Protein AF-A0A5N4B126-F1 (afdb_monomer)

Secondary structure (DSSP, 8-state):
---HHHHHHHHHHHHHHHHH-TTS-HHHHHHS-HHHHHHHHHHHHHHHHHHHHH---HHHHHHHHHHHHHHHTT--TT--TTT-SSTT--TT--HHHHHTSTHHHHHHHHHHHHHTTHHHHTT---THHHH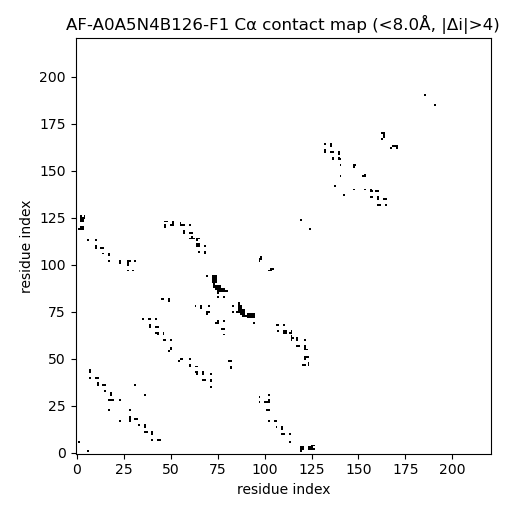HHHHHHHHHTTGGGS----TTHHHHHHHHHHHHHHH-TTHHHHHHHHHHHHHHH--SHHHHHHHHHHHHHHHHHHHHHHHHHHHHHHS--

Sequence (221 aa):
MECTNHALKNYGKHLRSIKSDTGISLAGRKLLTLLQIKKLTKRAKCSIYEHAKNGQNIELLQMDLINGLHHVYGDHSKCREEICNNIGDDSNNKISQLKASLIYNHIKGSVNLLAKKAHLLIANENNNAAERLMNIVARFNMGKRLNLIQRNSYGTRVYLAVLRYNSGHNWSISAWKTYSTEVQESTSKNSLLSNRLRLRAKLNEGFLKLLRHVKSSTARH

Solvent-accessible surface area (backbone atoms only — not comparable to full-atom values): 12263 Å² total; per-residue (Å²): 138,73,31,40,66,54,50,50,50,50,47,49,48,52,54,51,49,58,45,67,38,79,92,50,55,70,72,42,38,61,74,53,37,75,66,49,50,51,45,43,45,50,44,42,49,51,49,37,50,50,31,48,72,78,48,80,50,50,67,62,48,25,53,48,39,54,43,29,59,41,47,69,34,28,38,15,75,84,51,50,76,94,83,38,92,57,58,63,41,53,93,63,52,41,54,70,67,39,63,79,27,76,51,40,59,57,51,50,49,52,36,49,62,52,30,74,42,26,79,62,31,34,74,53,43,63,56,60,65,59,54,53,45,49,54,44,31,50,60,66,53,52,58,92,78,52,93,64,89,49,91,66,38,63,59,54,37,46,53,53,25,51,49,36,69,76,58,36,89,59,39,64,58,55,52,47,53,54,49,57,55,54,50,75,73,46,92,45,83,71,54,57,58,53,50,53,52,49,53,54,48,52,52,50,49,53,51,50,49,48,52,46,51,58,44,54,69,65,62,77,110

InterPro domains:
  IPR049012 Mutator-like transposase domain [PF20700] (2-84)

Foldseek 3Di:
DQAQVRLLVVLLVLLVVLLPDPVFDPVLSVVSDPVLSVQLSVQLVLLLVLLLPPHQDLVVSLVSLLCSNQVSQFNQDPPDPSRDDQHPTRPRHCVVVNVVGPSVVSNSVSSNVSSVCSVNSNNNDDCVLVVQLVVLLVVLVVPPPDPQPDVCSSVVSSLVSLQCSVVPDCSVVVVCVVVVVVCVVDPDPVVVVVVVVVVVVVSVVSVVVVVVVVVVVVVVD

pLDDT: mean 82.28, std 16.7, range [35.47, 97.38]

Mean predicted aligned error: 12.46 Å

Organism: Photinus pyralis (NCBI:txid7054)

Structure (mmCIF, N/CA/C/O backbone):
data_AF-A0A5N4B126-F1
#
_entry.id   AF-A0A5N4B126-F1
#
loop_
_atom_site.group_PDB
_atom_site.id
_atom_site.type_symbol
_atom_site.label_atom_id
_atom_site.label_alt_id
_atom_site.label_comp_id
_atom_site.label_asym_id
_atom_site.label_entity_id
_atom_site.label_seq_id
_atom_site.pdbx_PDB_ins_code
_atom_site.Cartn_x
_atom_site.Cartn_y
_atom_site.Cartn_z
_atom_site.occupancy
_atom_site.B_iso_or_equiv
_atom_site.auth_seq_id
_atom_site.auth_comp_id
_atom_site.auth_asym_id
_atom_site.auth_atom_id
_atom_site.pdbx_PDB_model_num
ATOM 1 N N . MET A 1 1 ? -1.149 -7.076 -12.578 1.00 55.91 1 MET A N 1
ATOM 2 C CA . MET A 1 1 ? -0.068 -7.021 -11.574 1.00 55.91 1 MET A CA 1
ATOM 3 C C . MET A 1 1 ? -0.153 -5.685 -10.858 1.00 55.91 1 MET A C 1
ATOM 5 O O . MET A 1 1 ? -0.015 -4.653 -11.502 1.00 55.91 1 MET A O 1
ATOM 9 N N . GLU A 1 2 ? -0.480 -5.692 -9.569 1.00 72.19 2 GLU A N 1
ATOM 10 C CA . GLU A 1 2 ? -0.533 -4.495 -8.722 1.00 72.19 2 GLU A CA 1
ATOM 11 C C . GLU A 1 2 ? 0.736 -4.460 -7.864 1.00 72.19 2 GLU A C 1
ATOM 13 O O . GLU A 1 2 ? 0.981 -5.390 -7.106 1.00 72.19 2 GLU A O 1
ATOM 18 N N . CYS A 1 3 ? 1.557 -3.417 -8.012 1.00 86.62 3 CYS A N 1
ATOM 19 C CA . CYS A 1 3 ? 2.789 -3.249 -7.237 1.00 86.62 3 CYS A CA 1
ATOM 20 C C . CYS A 1 3 ? 2.500 -2.713 -5.826 1.00 86.62 3 CYS A C 1
ATOM 22 O O . CYS A 1 3 ? 1.437 -2.133 -5.581 1.00 86.62 3 CYS A O 1
ATOM 24 N N . THR A 1 4 ? 3.477 -2.791 -4.920 1.00 90.69 4 THR A N 1
ATOM 25 C CA . THR A 1 4 ? 3.326 -2.331 -3.528 1.00 90.69 4 THR A CA 1
ATOM 26 C C . THR A 1 4 ? 2.874 -0.875 -3.428 1.00 90.69 4 THR A C 1
ATOM 28 O O . THR A 1 4 ? 1.968 -0.542 -2.662 1.00 90.69 4 THR A O 1
ATOM 31 N N . ASN A 1 5 ? 3.449 0.008 -4.252 1.00 90.06 5 ASN A N 1
ATOM 32 C CA . ASN A 1 5 ? 3.072 1.423 -4.280 1.00 90.06 5 ASN A CA 1
ATOM 33 C C . ASN A 1 5 ? 1.612 1.620 -4.709 1.00 90.06 5 ASN A C 1
ATOM 35 O O . ASN A 1 5 ? 0.908 2.461 -4.145 1.00 90.06 5 ASN A O 1
ATOM 39 N N . HIS A 1 6 ? 1.149 0.845 -5.693 1.00 90.50 6 HIS A N 1
ATOM 40 C CA . HIS A 1 6 ? -0.226 0.919 -6.172 1.00 90.50 6 HIS A CA 1
ATOM 41 C C . HIS A 1 6 ? -1.203 0.373 -5.123 1.00 90.50 6 HIS A C 1
ATOM 43 O O . HIS A 1 6 ? -2.176 1.056 -4.803 1.00 90.50 6 HIS A O 1
ATOM 49 N N . ALA A 1 7 ? -0.879 -0.758 -4.490 1.00 93.81 7 ALA A N 1
ATOM 50 C CA . ALA A 1 7 ? -1.673 -1.340 -3.410 1.00 93.81 7 ALA A CA 1
ATOM 51 C C . ALA A 1 7 ? -1.834 -0.387 -2.218 1.00 93.81 7 ALA A C 1
ATOM 53 O O . ALA A 1 7 ? -2.951 -0.146 -1.759 1.00 93.81 7 ALA A O 1
ATOM 54 N N . LEU A 1 8 ? -0.741 0.226 -1.751 1.00 95.06 8 LEU A N 1
ATOM 55 C CA . LEU A 1 8 ? -0.778 1.188 -0.644 1.00 95.06 8 LEU A CA 1
ATOM 56 C C . LEU A 1 8 ? -1.535 2.472 -1.015 1.00 95.06 8 LEU A C 1
ATOM 58 O O . LEU A 1 8 ? -2.270 3.020 -0.188 1.00 95.06 8 LEU A O 1
ATOM 62 N N . LYS A 1 9 ? -1.400 2.948 -2.262 1.00 94.00 9 LYS A N 1
ATOM 63 C CA . LYS A 1 9 ? -2.163 4.098 -2.771 1.00 94.00 9 LYS A CA 1
ATOM 64 C C . LYS A 1 9 ? -3.659 3.790 -2.812 1.00 94.00 9 LYS A C 1
ATOM 66 O O . LYS A 1 9 ? -4.454 4.614 -2.356 1.00 94.00 9 LYS A O 1
ATOM 71 N N . ASN A 1 10 ? -4.038 2.618 -3.316 1.00 94.56 10 ASN A N 1
ATOM 72 C CA . ASN A 1 10 ? -5.425 2.166 -3.375 1.00 94.56 10 ASN A CA 1
ATOM 73 C C . ASN A 1 10 ? -6.015 1.983 -1.976 1.00 94.56 10 ASN A C 1
ATOM 75 O O . ASN A 1 10 ? -7.109 2.478 -1.713 1.00 94.56 10 ASN A O 1
ATOM 79 N N . TYR A 1 11 ? -5.260 1.385 -1.054 1.00 97.19 11 TYR A N 1
ATOM 80 C CA . TYR A 1 11 ? -5.646 1.273 0.350 1.00 97.19 11 TYR A CA 1
ATOM 81 C C . TYR A 1 11 ? -5.915 2.650 0.979 1.00 97.19 11 TYR A C 1
ATOM 83 O O . TYR A 1 11 ? -7.003 2.905 1.496 1.00 97.19 11 TYR A O 1
ATOM 91 N N . GLY A 1 12 ? -4.978 3.594 0.845 1.00 97.12 12 GLY A N 1
ATOM 92 C CA . GLY A 1 12 ? -5.162 4.960 1.338 1.00 97.12 12 GLY A CA 1
ATOM 93 C C . GLY A 1 12 ? -6.318 5.714 0.665 1.00 97.12 12 GLY A C 1
ATOM 94 O O . GLY A 1 12 ? -6.978 6.525 1.315 1.00 97.12 12 GLY A O 1
ATOM 95 N N . LYS A 1 13 ? -6.586 5.464 -0.625 1.00 96.94 13 LYS A N 1
ATOM 96 C CA . LYS A 1 13 ? -7.745 6.017 -1.346 1.00 96.94 13 LYS A CA 1
ATOM 97 C C . LYS A 1 13 ? -9.054 5.471 -0.773 1.00 96.94 13 LYS A C 1
ATOM 99 O O . LYS A 1 13 ? -9.967 6.252 -0.521 1.00 96.94 13 LYS A O 1
ATOM 104 N N . HIS A 1 14 ? -9.128 4.167 -0.521 1.00 96.50 14 HIS A N 1
ATOM 105 C CA . HIS A 1 14 ? -10.326 3.531 0.019 1.00 96.50 14 HIS A CA 1
ATOM 106 C C . HIS A 1 14 ? -10.646 4.026 1.438 1.00 96.50 14 HIS A C 1
ATOM 108 O O . HIS A 1 14 ? -11.779 4.412 1.708 1.00 96.50 14 HIS A O 1
ATOM 114 N N . LEU A 1 15 ? -9.634 4.183 2.302 1.00 97.12 15 LEU A N 1
ATOM 115 C CA . LEU A 1 15 ? -9.813 4.790 3.629 1.00 97.12 15 LEU A CA 1
ATOM 116 C C . LEU A 1 15 ? -10.339 6.235 3.567 1.00 97.12 15 LEU A C 1
ATOM 118 O O . LEU A 1 15 ? -11.165 6.633 4.388 1.00 97.12 15 LEU A O 1
ATOM 122 N N . ARG A 1 16 ? -9.885 7.040 2.596 1.00 96.94 16 ARG A N 1
ATOM 123 C CA . ARG A 1 16 ? -10.432 8.394 2.389 1.00 96.94 16 ARG A CA 1
ATOM 124 C C . ARG A 1 16 ? -11.881 8.354 1.918 1.00 96.94 16 ARG A C 1
ATOM 126 O O . ARG A 1 16 ? -12.659 9.175 2.382 1.00 96.94 16 ARG A O 1
ATOM 133 N N . SER A 1 17 ? -12.229 7.392 1.063 1.00 95.88 17 SER A N 1
ATOM 134 C CA . SER A 1 17 ? -13.609 7.166 0.623 1.00 95.88 17 SER A CA 1
ATOM 135 C C . SER A 1 17 ? -14.526 6.862 1.807 1.00 95.88 17 SER A C 1
ATOM 137 O O . SER A 1 17 ? -15.567 7.493 1.941 1.00 95.88 17 SER A O 1
ATOM 139 N N . ILE A 1 18 ? -14.096 5.975 2.712 1.00 94.94 18 ILE A N 1
ATOM 140 C CA . ILE A 1 18 ? -14.816 5.656 3.957 1.00 94.94 18 ILE A CA 1
ATOM 141 C C . ILE A 1 18 ? -14.976 6.909 4.822 1.00 94.94 18 ILE A C 1
ATOM 143 O O . ILE A 1 18 ? -16.044 7.174 5.363 1.00 94.94 18 ILE A O 1
ATOM 147 N N . LYS A 1 19 ? -13.928 7.733 4.932 1.00 94.19 19 LYS A N 1
ATOM 148 C CA . LYS A 1 19 ? -14.004 8.996 5.674 1.00 94.19 19 LYS A CA 1
ATOM 149 C C . LYS A 1 19 ? -15.022 9.980 5.079 1.00 94.19 19 LYS A C 1
ATOM 151 O O . LYS A 1 19 ? -15.581 10.775 5.830 1.00 94.19 19 LYS A O 1
ATOM 156 N N . SER A 1 20 ? -15.221 9.993 3.765 1.00 93.69 20 SER A N 1
ATOM 157 C CA . SER A 1 20 ? -16.189 10.879 3.103 1.00 93.69 20 SER A CA 1
ATOM 158 C C . SER A 1 20 ? -17.606 10.308 3.029 1.00 93.69 20 SER A C 1
ATOM 160 O O . SER A 1 20 ? -18.519 11.056 2.701 1.00 93.69 20 SER A O 1
ATOM 162 N N . ASP A 1 21 ? -17.796 9.027 3.345 1.00 93.06 21 ASP A N 1
ATOM 163 C CA . ASP A 1 21 ? -19.073 8.328 3.197 1.00 93.06 21 ASP A CA 1
ATOM 164 C C . ASP A 1 21 ? -20.131 8.844 4.187 1.00 93.06 21 ASP A C 1
ATOM 166 O O . ASP A 1 21 ? -20.004 8.694 5.405 1.00 93.06 21 ASP A O 1
ATOM 170 N N . THR A 1 22 ? -21.183 9.478 3.668 1.00 90.81 22 THR A N 1
ATOM 171 C CA . THR A 1 22 ? -22.284 10.026 4.470 1.00 90.81 22 THR A CA 1
ATOM 172 C C . THR A 1 22 ? -23.213 8.955 5.031 1.00 90.81 22 THR A C 1
ATOM 174 O O . THR A 1 22 ? -23.941 9.258 5.974 1.00 90.81 22 THR A O 1
ATOM 177 N N . GLY A 1 23 ? -23.145 7.711 4.538 1.00 89.56 23 GLY A N 1
ATOM 178 C CA . GLY A 1 23 ? -23.821 6.563 5.144 1.00 89.56 23 GLY A CA 1
ATOM 179 C C . GLY A 1 23 ? -23.246 6.179 6.513 1.00 89.56 23 GLY A C 1
ATOM 180 O O . GLY A 1 23 ? -23.896 5.482 7.289 1.00 89.56 23 GLY A O 1
ATOM 181 N N . ILE A 1 24 ? -22.047 6.669 6.851 1.00 89.44 24 ILE A N 1
ATOM 182 C CA . ILE A 1 24 ? -21.406 6.462 8.151 1.00 89.44 24 ILE A CA 1
ATOM 183 C C . ILE A 1 24 ? -21.642 7.683 9.046 1.00 89.44 24 ILE A C 1
ATOM 185 O O . ILE A 1 24 ? -21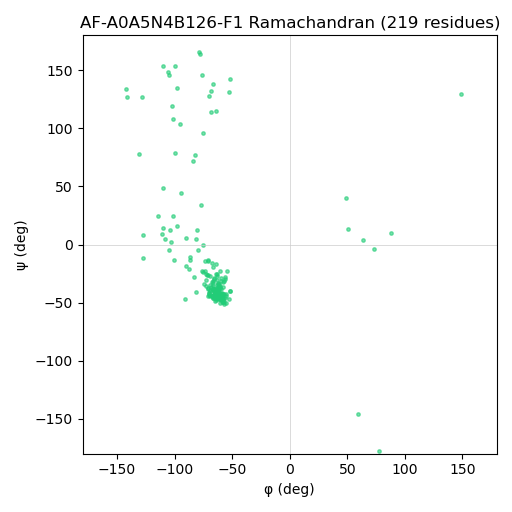.428 8.838 8.651 1.00 89.44 24 ILE A O 1
ATOM 189 N N . SER A 1 25 ? -22.014 7.420 10.303 1.00 90.12 25 SER A N 1
ATOM 190 C CA . SER A 1 25 ? -22.259 8.463 11.300 1.00 90.12 25 SER A CA 1
ATOM 191 C C . SER A 1 25 ? -21.083 9.440 11.415 1.00 90.12 25 SER A C 1
ATOM 193 O O . SER A 1 25 ? -19.904 9.069 11.343 1.00 90.12 25 SER A O 1
ATOM 195 N N . LEU A 1 26 ? -21.394 10.723 11.621 1.00 90.50 26 LEU A N 1
ATOM 196 C CA . LEU A 1 26 ? -20.375 11.771 11.728 1.00 90.50 26 LEU A CA 1
ATOM 197 C C . LEU A 1 26 ? -19.381 11.491 12.868 1.00 90.50 26 LEU A C 1
ATOM 199 O O . LEU A 1 26 ? -18.185 11.738 12.713 1.00 90.50 26 LEU A O 1
ATOM 203 N N . ALA A 1 27 ? -19.862 10.938 13.987 1.00 89.38 27 ALA A N 1
ATOM 204 C CA . ALA A 1 27 ? -19.028 10.519 15.111 1.00 89.38 27 ALA A CA 1
ATOM 205 C C . ALA A 1 27 ? -18.010 9.443 14.694 1.00 89.38 27 ALA A C 1
ATOM 207 O O . ALA A 1 27 ? -16.818 9.604 14.949 1.00 89.38 27 ALA A O 1
ATOM 208 N N . GLY A 1 28 ? -18.443 8.411 13.958 1.00 87.94 28 GLY A N 1
ATOM 209 C CA . GLY A 1 28 ? -17.545 7.388 13.417 1.00 87.94 28 GLY A CA 1
ATOM 210 C C . GLY A 1 28 ? -16.508 7.978 12.459 1.00 87.94 28 GLY A C 1
ATOM 211 O O . GLY A 1 28 ? -15.311 7.727 12.592 1.00 87.94 28 GLY A O 1
ATOM 212 N N . ARG A 1 29 ? -16.925 8.862 11.544 1.00 90.31 29 ARG A N 1
ATOM 213 C CA . ARG A 1 29 ? -16.012 9.530 10.595 1.00 90.31 29 ARG A CA 1
ATOM 214 C C . ARG A 1 29 ? -14.963 10.427 11.257 1.00 90.31 29 ARG A C 1
ATOM 216 O O . ARG A 1 29 ? -13.895 10.656 10.675 1.00 90.31 29 ARG A O 1
ATOM 223 N N . LYS A 1 30 ? -15.237 10.941 12.459 1.00 92.75 30 LYS A N 1
ATOM 224 C CA . LYS A 1 30 ? -14.259 11.685 13.269 1.00 92.75 30 LYS A CA 1
ATOM 225 C C . LYS A 1 30 ? -13.173 10.770 13.854 1.00 92.75 30 LYS A C 1
ATOM 227 O O . LYS A 1 30 ? -12.048 11.235 14.009 1.00 92.75 30 LYS A O 1
ATOM 232 N N . LEU A 1 31 ? -13.451 9.479 14.069 1.00 93.06 31 LEU A N 1
ATOM 233 C CA . LEU A 1 31 ? -12.457 8.492 14.527 1.00 93.06 31 LEU A CA 1
ATOM 234 C C . LEU A 1 31 ? -11.424 8.135 13.444 1.00 93.06 31 LEU A C 1
ATOM 236 O O . LEU A 1 31 ? -10.289 7.775 13.762 1.00 93.06 31 LEU A O 1
ATOM 240 N N . LEU A 1 32 ? -11.779 8.269 12.162 1.00 94.75 32 LEU A N 1
ATOM 241 C CA . LEU A 1 32 ? -10.866 8.097 11.028 1.00 94.75 32 LEU A CA 1
ATOM 242 C C . LEU A 1 32 ? -10.387 9.465 10.520 1.00 94.75 32 LEU A C 1
ATOM 244 O O . LEU A 1 32 ? -10.890 10.019 9.540 1.00 94.75 32 LEU A O 1
ATOM 248 N N . THR A 1 33 ? -9.421 10.068 11.212 1.00 95.25 33 THR A N 1
ATOM 249 C CA . THR A 1 33 ? -8.817 11.341 10.782 1.00 95.25 33 THR A CA 1
ATOM 250 C C . THR A 1 33 ? -7.809 11.134 9.648 1.00 95.25 33 THR A C 1
ATOM 252 O O . THR A 1 33 ? -7.324 10.028 9.413 1.00 95.25 33 THR A O 1
ATOM 255 N N . LEU A 1 34 ? -7.429 12.212 8.950 1.00 95.56 34 LEU A N 1
ATOM 256 C CA . LEU A 1 34 ? -6.373 12.141 7.929 1.00 95.56 34 LEU A CA 1
ATOM 257 C C . LEU A 1 34 ? -5.032 11.668 8.513 1.00 95.56 34 LEU A C 1
ATOM 259 O O . LEU A 1 34 ? -4.269 10.992 7.823 1.00 95.56 34 LEU A O 1
ATOM 263 N N . LEU A 1 35 ? -4.760 11.995 9.781 1.00 96.31 35 LEU A N 1
ATOM 264 C CA . LEU A 1 35 ? -3.590 11.503 10.502 1.00 96.31 35 LEU A CA 1
ATOM 265 C C . LEU A 1 35 ? -3.664 9.984 10.700 1.00 96.31 35 LEU A C 1
ATOM 267 O O . LEU A 1 35 ? -2.676 9.302 10.441 1.00 96.31 35 LEU A O 1
ATOM 271 N N . GLN A 1 36 ? -4.829 9.451 11.085 1.00 95.88 36 GLN A N 1
ATOM 272 C CA . GLN A 1 36 ? -5.007 8.005 11.238 1.00 95.88 36 GLN A CA 1
ATOM 273 C C . GLN A 1 36 ? -4.865 7.264 9.910 1.00 95.88 36 GLN A C 1
ATOM 275 O O . GLN A 1 36 ? -4.173 6.254 9.847 1.00 95.88 36 GLN A O 1
ATOM 280 N N . ILE A 1 37 ? -5.403 7.813 8.817 1.00 97.31 37 ILE A N 1
ATOM 281 C CA . ILE A 1 37 ? -5.200 7.250 7.473 1.00 97.31 37 ILE A CA 1
ATOM 282 C C . ILE A 1 37 ? -3.702 7.190 7.134 1.00 97.31 37 ILE A C 1
ATOM 284 O O . ILE A 1 37 ? -3.209 6.154 6.687 1.00 97.31 37 ILE A O 1
ATOM 288 N N . LYS A 1 38 ? -2.948 8.271 7.389 1.00 97.31 38 LYS A N 1
ATOM 289 C CA . LYS A 1 38 ? -1.488 8.281 7.187 1.00 97.31 38 LYS A CA 1
ATOM 290 C C . LYS A 1 38 ? -0.801 7.211 8.041 1.00 97.31 38 LYS A C 1
ATOM 292 O O . LYS A 1 38 ? 0.002 6.455 7.502 1.00 97.31 38 LYS A O 1
ATOM 297 N N . LYS A 1 39 ? -1.141 7.100 9.329 1.00 96.81 39 LYS A N 1
ATOM 298 C CA . LYS A 1 39 ? -0.585 6.083 10.238 1.00 96.81 39 LYS A CA 1
ATOM 299 C C . LYS A 1 39 ? -0.880 4.657 9.766 1.00 96.81 39 LYS A C 1
ATOM 301 O O . LYS A 1 39 ? 0.053 3.872 9.665 1.00 96.81 39 LYS A O 1
ATOM 306 N N . LEU A 1 40 ? -2.120 4.354 9.377 1.00 97.31 40 LEU A N 1
ATOM 307 C CA . LEU A 1 40 ? -2.523 3.052 8.826 1.00 97.31 40 LEU A CA 1
ATOM 308 C C . LEU A 1 40 ? -1.728 2.690 7.568 1.00 97.31 40 LEU A C 1
ATOM 310 O O . LEU A 1 40 ? -1.186 1.593 7.465 1.00 97.31 40 LEU A O 1
ATOM 314 N N . THR A 1 41 ? -1.615 3.622 6.618 1.00 97.38 41 THR A N 1
ATOM 315 C CA . THR A 1 41 ? -0.836 3.385 5.389 1.00 97.38 41 THR A CA 1
ATOM 316 C C . THR A 1 41 ? 0.660 3.228 5.665 1.00 97.38 41 THR A C 1
ATOM 318 O O . THR A 1 41 ? 1.300 2.362 5.071 1.00 97.38 41 THR A O 1
ATOM 321 N N . LYS A 1 42 ? 1.221 4.020 6.591 1.00 96.44 42 LYS A N 1
ATOM 322 C CA . LYS A 1 42 ? 2.622 3.908 7.013 1.00 96.44 42 LYS A CA 1
ATOM 323 C C . LYS A 1 42 ? 2.875 2.564 7.690 1.00 96.44 42 LYS A C 1
ATOM 325 O O . LYS A 1 42 ? 3.851 1.909 7.350 1.00 96.44 42 LYS A O 1
ATOM 330 N N . ARG A 1 43 ? 1.981 2.138 8.585 1.00 96.06 43 ARG A N 1
ATOM 331 C CA . ARG A 1 43 ? 2.072 0.854 9.283 1.00 96.06 43 ARG A CA 1
ATOM 332 C C . ARG A 1 43 ? 2.096 -0.310 8.298 1.00 96.06 43 ARG A C 1
ATOM 334 O O . ARG A 1 43 ? 3.014 -1.116 8.358 1.00 96.06 43 ARG A O 1
ATOM 341 N N . ALA A 1 44 ? 1.163 -0.334 7.346 1.00 96.81 44 ALA A N 1
ATOM 342 C CA . ALA A 1 44 ? 1.138 -1.355 6.302 1.00 96.81 44 ALA A CA 1
ATOM 343 C C . ALA A 1 44 ? 2.438 -1.377 5.477 1.00 96.81 44 ALA A C 1
ATOM 345 O O . ALA A 1 44 ? 2.985 -2.443 5.210 1.00 96.81 44 ALA A O 1
ATOM 346 N N . LYS A 1 45 ? 2.969 -0.199 5.117 1.00 95.62 45 LYS A N 1
ATOM 347 C CA . LYS A 1 45 ? 4.249 -0.083 4.407 1.00 95.62 45 LYS A CA 1
ATOM 348 C C . LYS A 1 45 ? 5.420 -0.644 5.220 1.00 95.62 45 LYS A C 1
ATOM 350 O O . LYS A 1 45 ? 6.238 -1.359 4.654 1.00 95.62 45 LYS A O 1
ATOM 355 N N . CYS A 1 46 ? 5.506 -0.315 6.510 1.00 94.44 46 CYS A N 1
ATOM 356 C CA . CYS A 1 46 ? 6.549 -0.831 7.400 1.00 94.44 46 CYS A CA 1
ATOM 357 C C . CYS A 1 46 ? 6.492 -2.359 7.490 1.00 94.44 46 CYS A C 1
ATOM 359 O O . CYS A 1 46 ? 7.518 -2.997 7.299 1.00 94.44 46 CYS A O 1
ATOM 361 N N . SER A 1 47 ? 5.301 -2.941 7.674 1.00 94.81 47 SER A N 1
ATOM 362 C CA . SER A 1 47 ? 5.132 -4.399 7.689 1.00 94.81 47 SER A CA 1
ATOM 363 C C . SER A 1 47 ? 5.621 -5.042 6.390 1.00 94.81 47 SER A C 1
ATOM 365 O O . SER A 1 47 ? 6.432 -5.957 6.433 1.00 94.81 47 SER A O 1
ATOM 367 N N . ILE A 1 48 ? 5.200 -4.531 5.230 1.00 95.00 48 ILE A N 1
ATOM 368 C CA . ILE A 1 48 ? 5.640 -5.064 3.930 1.00 95.00 48 ILE A CA 1
ATOM 369 C C . ILE A 1 48 ? 7.167 -4.993 3.781 1.00 95.00 48 ILE A C 1
ATOM 371 O O . ILE A 1 48 ? 7.781 -5.934 3.288 1.00 95.00 48 ILE A O 1
ATOM 375 N N . TYR A 1 49 ? 7.781 -3.890 4.213 1.00 93.81 49 TYR A N 1
ATOM 376 C CA . TYR A 1 49 ? 9.224 -3.698 4.100 1.00 93.81 49 TYR A CA 1
ATOM 377 C C . TYR A 1 49 ? 10.023 -4.657 4.991 1.00 93.81 49 TYR A C 1
ATOM 379 O O . TYR A 1 49 ? 10.996 -5.240 4.520 1.00 93.81 49 TYR A O 1
ATOM 387 N N . GLU A 1 50 ? 9.602 -4.851 6.243 1.00 93.38 50 GLU A N 1
ATOM 388 C CA . GLU A 1 50 ? 10.279 -5.775 7.162 1.00 93.38 50 GLU A CA 1
ATOM 389 C C . GLU A 1 50 ? 10.202 -7.226 6.677 1.00 93.38 50 GLU A C 1
ATOM 391 O O . GLU A 1 50 ? 11.212 -7.927 6.670 1.00 93.38 50 GLU A O 1
ATOM 396 N N . HIS A 1 51 ? 9.044 -7.664 6.177 1.00 93.31 51 HIS A N 1
ATOM 397 C CA . HIS A 1 51 ? 8.887 -9.008 5.600 1.00 93.31 51 HIS A CA 1
ATOM 398 C C . HIS A 1 51 ? 9.709 -9.207 4.328 1.00 93.31 51 HIS A C 1
ATOM 400 O O . HIS A 1 51 ? 10.335 -10.247 4.140 1.00 93.31 51 HIS A O 1
ATOM 406 N N . ALA A 1 52 ? 9.788 -8.190 3.471 1.00 91.88 52 ALA A N 1
ATOM 407 C CA . ALA A 1 52 ? 10.639 -8.258 2.288 1.00 91.88 52 ALA A CA 1
ATOM 408 C C . ALA A 1 52 ? 12.137 -8.364 2.633 1.00 91.88 52 ALA A C 1
ATOM 410 O O . ALA A 1 52 ? 12.908 -8.881 1.827 1.00 91.88 52 ALA A O 1
ATOM 411 N N . LYS A 1 53 ? 12.550 -7.876 3.812 1.00 90.50 53 LYS A N 1
ATOM 412 C CA . LYS A 1 53 ? 13.946 -7.870 4.265 1.00 90.50 53 LYS A CA 1
ATOM 413 C C . LYS A 1 53 ? 14.329 -9.122 5.063 1.00 90.50 53 LYS A C 1
ATOM 415 O O . LYS A 1 53 ? 15.391 -9.681 4.811 1.00 90.50 53 LYS A O 1
ATOM 420 N N . ASN A 1 54 ? 13.499 -9.536 6.021 1.00 84.31 54 ASN A N 1
ATOM 421 C CA . ASN A 1 54 ? 13.882 -10.506 7.059 1.00 84.31 54 ASN A CA 1
ATOM 422 C C . ASN A 1 54 ? 13.298 -11.913 6.844 1.00 84.31 54 ASN A C 1
ATOM 424 O O . ASN A 1 54 ? 13.620 -12.825 7.599 1.00 84.31 54 ASN A O 1
ATOM 428 N N . GLY A 1 55 ? 12.447 -12.111 5.834 1.00 76.50 55 GLY A N 1
ATOM 429 C CA . GLY A 1 55 ? 11.889 -13.422 5.512 1.00 76.50 55 GLY A CA 1
ATOM 430 C C . GLY A 1 55 ? 10.490 -13.320 4.923 1.00 76.50 55 GLY A C 1
ATOM 431 O O . GLY A 1 55 ? 9.602 -12.678 5.481 1.00 76.50 55 GLY A O 1
ATOM 432 N N . GLN A 1 56 ? 10.281 -13.989 3.792 1.00 80.88 56 GLN A N 1
ATOM 433 C CA . GLN A 1 56 ? 9.009 -13.971 3.081 1.00 80.88 56 GLN A CA 1
ATOM 434 C C . GLN A 1 56 ? 8.024 -14.974 3.702 1.00 80.88 56 GLN A C 1
ATOM 436 O O . GLN A 1 56 ? 7.788 -16.044 3.150 1.00 80.88 56 GLN A O 1
ATOM 441 N N . ASN A 1 57 ? 7.419 -14.624 4.841 1.00 91.81 57 ASN A N 1
ATOM 442 C CA . ASN A 1 57 ? 6.272 -15.357 5.383 1.00 91.81 57 ASN A CA 1
ATOM 443 C C . ASN A 1 57 ? 4.947 -14.622 5.100 1.00 91.81 57 ASN A C 1
ATOM 445 O O . ASN A 1 57 ? 4.644 -13.579 5.685 1.00 91.81 57 ASN A O 1
ATOM 449 N N . ILE A 1 58 ? 4.146 -15.181 4.187 1.00 93.69 58 ILE A N 1
ATOM 450 C CA . ILE A 1 58 ? 2.881 -14.583 3.731 1.00 93.69 58 ILE A CA 1
ATOM 451 C C . ILE A 1 58 ? 1.859 -14.506 4.865 1.00 93.69 58 ILE A C 1
ATOM 453 O O . ILE A 1 58 ? 1.200 -13.477 5.014 1.00 93.69 58 ILE A O 1
ATOM 457 N N . GLU A 1 59 ? 1.728 -15.563 5.661 1.00 94.94 59 GLU A N 1
ATOM 458 C CA . GLU A 1 59 ? 0.761 -15.630 6.760 1.00 94.94 59 GLU A CA 1
ATOM 459 C C . GLU A 1 59 ? 1.099 -14.600 7.836 1.00 94.94 59 GLU A C 1
ATOM 461 O O . GLU A 1 59 ? 0.238 -13.835 8.275 1.00 94.94 59 GLU A O 1
ATOM 466 N N . LEU A 1 60 ? 2.380 -14.489 8.185 1.00 94.25 60 LEU A N 1
ATOM 467 C CA . LEU A 1 60 ? 2.844 -13.518 9.167 1.00 94.25 60 LEU A CA 1
ATOM 468 C C . LEU A 1 60 ? 2.652 -12.075 8.672 1.00 94.25 60 LEU A C 1
ATOM 470 O O . LEU A 1 60 ? 2.208 -11.212 9.432 1.00 94.25 60 LEU A O 1
ATOM 474 N N . LEU A 1 61 ? 2.887 -11.810 7.380 1.00 95.69 61 LEU A N 1
ATOM 475 C CA . LEU A 1 61 ? 2.570 -10.518 6.765 1.00 95.69 61 LEU A CA 1
ATOM 476 C C . LEU A 1 61 ? 1.068 -10.214 6.825 1.00 95.69 61 LEU A C 1
ATOM 478 O O . LEU A 1 61 ? 0.685 -9.084 7.129 1.00 95.69 61 LEU A O 1
ATOM 482 N N . GLN A 1 62 ? 0.201 -11.195 6.565 1.00 96.62 62 GLN A N 1
ATOM 483 C CA . GLN A 1 62 ? -1.248 -11.014 6.689 1.00 96.62 62 GLN A CA 1
ATOM 484 C C . GLN A 1 62 ? -1.647 -10.649 8.118 1.00 96.62 62 GLN A C 1
ATOM 486 O O . GLN A 1 62 ? -2.399 -9.689 8.311 1.00 96.62 62 GLN A O 1
ATOM 491 N N . MET A 1 63 ? -1.117 -11.370 9.108 1.00 95.31 63 MET A N 1
ATOM 492 C CA . MET A 1 63 ? -1.370 -11.098 10.521 1.00 95.31 63 MET A CA 1
ATOM 493 C C . MET A 1 63 ? -0.929 -9.684 10.903 1.00 95.31 63 MET A C 1
ATOM 495 O O . MET A 1 63 ? -1.705 -8.950 11.514 1.00 95.31 63 MET A O 1
ATOM 499 N N . ASP A 1 64 ? 0.259 -9.253 10.476 1.00 95.44 64 ASP A N 1
ATOM 500 C CA . ASP A 1 64 ? 0.766 -7.911 10.767 1.00 95.44 64 ASP A CA 1
ATOM 501 C C . ASP A 1 64 ? -0.034 -6.798 10.087 1.00 95.44 64 ASP A C 1
ATOM 503 O O . ASP A 1 64 ? -0.256 -5.741 10.685 1.00 95.44 64 ASP A O 1
ATOM 507 N N . LEU A 1 65 ? -0.477 -7.015 8.844 1.00 96.75 65 LEU A N 1
ATOM 508 C CA . LEU A 1 65 ? -1.324 -6.062 8.128 1.00 96.75 65 LEU A CA 1
ATOM 509 C C . LEU A 1 65 ? -2.666 -5.887 8.844 1.00 96.75 65 LEU A C 1
ATOM 511 O O . LEU A 1 65 ? -3.088 -4.751 9.066 1.00 96.75 65 LEU A O 1
ATOM 515 N N . ILE A 1 66 ? -3.300 -6.993 9.251 1.00 96.19 66 ILE A N 1
ATOM 516 C CA . ILE A 1 66 ? -4.556 -6.990 10.016 1.00 96.19 66 ILE A CA 1
ATOM 517 C C . ILE A 1 66 ? -4.355 -6.317 11.378 1.00 96.19 66 ILE A C 1
ATOM 519 O O . ILE A 1 66 ? -5.132 -5.437 11.760 1.00 96.19 66 ILE A O 1
ATOM 523 N N . ASN A 1 67 ? -3.276 -6.667 12.079 1.00 95.69 67 ASN A N 1
ATOM 524 C CA . ASN A 1 67 ? -2.921 -6.077 13.365 1.00 95.69 67 ASN A CA 1
ATOM 525 C C . ASN A 1 67 ? -2.535 -4.590 13.255 1.00 95.69 67 ASN A C 1
ATOM 527 O O . ASN A 1 67 ? -2.617 -3.845 14.227 1.00 95.69 67 ASN A O 1
ATOM 531 N N . GLY A 1 68 ? -2.187 -4.107 12.060 1.00 95.44 68 GLY A N 1
ATOM 532 C CA . GLY A 1 68 ? -1.902 -2.697 11.816 1.00 95.44 68 GLY A CA 1
ATOM 533 C C . GLY A 1 68 ? -3.049 -1.760 12.210 1.00 95.44 68 GLY A C 1
ATOM 534 O O . GLY A 1 68 ? -2.788 -0.630 12.620 1.00 95.44 68 GLY A O 1
ATOM 535 N N . LEU A 1 69 ? -4.304 -2.226 12.147 1.00 96.31 69 LEU A N 1
ATOM 536 C CA . LEU A 1 69 ? -5.455 -1.486 12.671 1.00 96.31 69 LEU A CA 1
ATOM 537 C C . LEU A 1 69 ? -5.380 -1.324 14.195 1.00 96.31 69 LEU A C 1
ATOM 539 O O . LEU A 1 69 ? -5.529 -0.213 14.691 1.00 96.31 69 LEU A O 1
ATOM 543 N N . HIS A 1 70 ? -5.120 -2.413 14.915 1.00 95.56 70 HIS A N 1
ATOM 544 C CA . HIS A 1 70 ? -5.000 -2.433 16.375 1.00 95.56 70 HIS A CA 1
ATOM 545 C C . HIS A 1 70 ? -3.861 -1.527 16.849 1.00 95.56 70 HIS A C 1
ATOM 547 O O . HIS A 1 70 ? -4.098 -0.578 17.596 1.00 95.56 70 HIS A O 1
ATOM 553 N N . HIS A 1 71 ? -2.681 -1.701 16.253 1.00 95.38 71 HIS A N 1
ATOM 554 C CA . HIS A 1 71 ? -1.494 -0.892 16.521 1.00 95.38 71 HIS A CA 1
ATOM 555 C C . HIS A 1 71 ? -1.749 0.618 16.387 1.00 95.38 71 HIS A C 1
ATOM 557 O O . HIS A 1 71 ? -1.345 1.413 17.228 1.00 95.38 71 HIS A O 1
ATOM 563 N N . VAL A 1 72 ? -2.415 1.057 15.314 1.00 95.69 72 VAL A N 1
ATOM 564 C CA . VAL A 1 72 ? -2.627 2.496 15.071 1.00 95.69 72 VAL A CA 1
ATOM 565 C C . VAL A 1 72 ? -3.588 3.126 16.083 1.00 95.69 72 VAL A C 1
ATOM 567 O O . VAL A 1 72 ? -3.483 4.323 16.369 1.00 95.69 72 VAL A O 1
ATOM 570 N N . TYR A 1 73 ? -4.499 2.327 16.635 1.00 95.44 73 TYR A N 1
ATOM 571 C CA . TYR A 1 73 ? -5.451 2.747 17.660 1.00 95.44 73 TYR A CA 1
ATOM 572 C C . TYR A 1 73 ? -5.004 2.379 19.084 1.00 95.44 73 TYR A C 1
ATOM 574 O O . TYR A 1 73 ? -5.819 2.478 19.997 1.00 95.44 73 TYR A O 1
ATOM 582 N N . GLY A 1 74 ? -3.724 2.044 19.279 1.00 93.56 74 GLY A N 1
ATOM 583 C CA . GLY A 1 74 ? -3.095 1.942 20.598 1.00 93.56 74 GLY A CA 1
ATOM 584 C C . GLY A 1 74 ? -3.200 0.581 21.284 1.00 93.56 74 GLY A C 1
ATOM 585 O O . GLY A 1 74 ? -2.855 0.503 22.451 1.00 93.56 74 GLY A O 1
ATOM 586 N N . ASP A 1 75 ? -3.664 -0.458 20.586 1.00 94.69 75 ASP A N 1
ATOM 587 C CA . ASP A 1 75 ? -3.624 -1.846 21.067 1.00 94.69 75 ASP A CA 1
ATOM 588 C C . ASP A 1 75 ? -2.369 -2.524 20.503 1.00 94.69 75 ASP A C 1
ATOM 590 O O . ASP A 1 75 ? -2.302 -2.862 19.312 1.00 94.69 75 ASP A O 1
ATOM 594 N N . HIS A 1 76 ? -1.351 -2.682 21.352 1.00 94.56 76 HIS A N 1
ATOM 595 C CA . HIS A 1 76 ? -0.071 -3.283 20.980 1.00 94.56 76 HIS A CA 1
ATOM 596 C C . HIS A 1 76 ? 0.103 -4.722 21.483 1.00 94.56 76 HIS A C 1
ATOM 598 O O . HIS A 1 76 ? 1.200 -5.276 21.375 1.00 94.56 76 HIS A O 1
ATOM 604 N N . SER A 1 77 ? -0.970 -5.365 21.953 1.00 92.81 77 SER A N 1
ATOM 605 C CA . SER A 1 77 ? -0.948 -6.727 22.513 1.00 92.81 77 SER A CA 1
ATOM 606 C C . SER A 1 77 ? -0.420 -7.796 21.547 1.00 92.81 77 SER A C 1
ATOM 608 O O . SER A 1 77 ? 0.212 -8.761 21.962 1.00 92.81 77 SER A O 1
ATOM 610 N N . LYS A 1 78 ? -0.660 -7.620 20.242 1.00 92.44 78 LYS A N 1
ATOM 611 C CA . LYS A 1 78 ? -0.252 -8.556 19.174 1.00 92.44 78 LYS A CA 1
ATOM 612 C C . LYS A 1 78 ? 0.856 -8.003 18.279 1.00 92.44 78 LYS A C 1
ATOM 614 O O . LYS A 1 78 ? 1.051 -8.469 17.157 1.00 92.44 78 LYS A O 1
ATOM 619 N N . CYS A 1 79 ? 1.513 -6.928 18.707 1.00 93.94 79 CYS A N 1
ATOM 620 C CA . CYS A 1 79 ? 2.622 -6.358 17.956 1.00 93.94 79 CYS A CA 1
ATOM 621 C C . CYS A 1 79 ? 3.890 -7.197 18.127 1.00 93.94 79 CYS A C 1
ATOM 623 O O . CYS A 1 79 ? 4.142 -7.727 19.201 1.00 93.94 79 CYS A O 1
ATOM 625 N N . ARG A 1 80 ? 4.699 -7.265 17.068 1.00 90.88 80 ARG A N 1
ATOM 626 C CA . ARG A 1 80 ? 6.013 -7.913 17.086 1.00 90.88 80 ARG A CA 1
ATOM 627 C C . ARG A 1 80 ? 7.140 -6.896 17.244 1.00 90.88 80 ARG A C 1
ATOM 629 O O . ARG A 1 80 ? 6.977 -5.739 16.833 1.00 90.88 80 ARG A O 1
ATOM 636 N N . GLU A 1 81 ? 8.260 -7.351 17.794 1.00 90.06 81 GLU A N 1
ATOM 637 C CA . GLU A 1 81 ? 9.444 -6.539 18.118 1.00 90.06 81 GLU A CA 1
ATOM 638 C C . GLU A 1 81 ? 10.058 -5.881 16.895 1.00 90.06 81 GLU A C 1
ATOM 640 O O . GLU A 1 81 ? 10.448 -4.718 16.940 1.00 90.06 81 GLU A O 1
ATOM 645 N N . GLU A 1 82 ? 10.033 -6.563 15.754 1.00 87.62 82 GLU A N 1
ATOM 646 C CA . GLU A 1 82 ? 10.686 -6.081 14.541 1.00 87.62 82 GLU A CA 1
ATOM 647 C C . GLU A 1 82 ? 9.960 -4.882 13.918 1.00 87.62 82 GLU A C 1
ATOM 649 O O . GLU A 1 82 ? 10.497 -4.204 13.046 1.00 87.62 82 GLU A O 1
ATOM 654 N N . ILE A 1 83 ? 8.718 -4.611 14.334 1.00 87.88 83 ILE A N 1
ATOM 655 C CA . ILE A 1 83 ? 7.873 -3.588 13.708 1.00 87.88 83 ILE A CA 1
ATOM 656 C C . ILE A 1 83 ? 7.322 -2.588 14.736 1.00 87.88 83 ILE A C 1
ATOM 658 O O . ILE A 1 83 ? 6.721 -1.585 14.347 1.00 87.88 83 ILE A O 1
ATOM 662 N N . CYS A 1 84 ? 7.425 -2.840 16.039 1.00 92.44 84 CYS A N 1
ATOM 663 C CA . CYS A 1 84 ? 6.786 -2.023 17.069 1.00 92.44 84 CYS A CA 1
ATOM 664 C C . CYS A 1 84 ? 7.674 -1.867 18.300 1.00 92.44 84 CYS A C 1
ATOM 666 O O . CYS A 1 84 ? 8.142 -2.854 18.844 1.00 92.44 84 CYS A O 1
ATOM 668 N N . ASN A 1 85 ? 7.795 -0.633 18.794 1.00 91.31 85 ASN A N 1
ATOM 669 C CA . ASN A 1 85 ? 8.613 -0.326 19.971 1.00 91.31 85 ASN A CA 1
ATOM 670 C C . ASN A 1 85 ? 7.835 -0.411 21.296 1.00 91.31 85 ASN A C 1
ATOM 672 O O . ASN A 1 85 ? 8.443 -0.505 22.352 1.00 91.31 85 ASN A O 1
ATOM 676 N N . ASN A 1 86 ? 6.500 -0.365 21.250 1.00 91.50 86 ASN A N 1
ATOM 677 C CA . ASN A 1 86 ? 5.640 -0.288 22.438 1.00 91.50 86 ASN A CA 1
ATOM 678 C C . ASN A 1 86 ? 4.874 -1.601 22.641 1.00 91.50 86 ASN A C 1
ATOM 680 O O . ASN A 1 86 ? 3.652 -1.613 22.699 1.00 91.50 86 ASN A O 1
ATOM 684 N N . ILE A 1 87 ? 5.557 -2.738 22.595 1.00 91.56 87 ILE A N 1
ATOM 685 C CA . ILE A 1 87 ? 4.888 -4.047 22.612 1.00 91.56 87 ILE A CA 1
ATOM 686 C C . ILE A 1 87 ? 4.203 -4.273 23.951 1.00 91.56 87 ILE A C 1
ATOM 688 O O . ILE A 1 87 ? 4.755 -3.943 24.995 1.00 91.56 87 ILE A O 1
ATOM 692 N N . GLY A 1 88 ? 2.992 -4.828 23.904 1.00 88.12 88 GLY A N 1
ATOM 693 C CA . GLY A 1 88 ? 2.195 -5.074 25.103 1.00 88.12 88 GLY A CA 1
ATOM 694 C C . GLY A 1 88 ? 1.591 -3.813 25.731 1.00 88.12 88 GLY A C 1
ATOM 695 O O . GLY A 1 88 ? 0.815 -3.941 26.671 1.00 88.12 88 GLY A O 1
ATOM 696 N N . ASP A 1 89 ? 1.890 -2.617 25.211 1.00 90.75 89 ASP A N 1
ATOM 697 C CA . ASP A 1 89 ? 1.266 -1.374 25.665 1.00 90.75 89 ASP A CA 1
ATOM 698 C C . ASP A 1 89 ? -0.209 -1.321 25.236 1.00 90.75 89 ASP A C 1
ATOM 700 O O . ASP A 1 89 ? -0.548 -1.494 24.061 1.00 90.75 89 ASP A O 1
ATOM 704 N N . ASP A 1 90 ? -1.082 -1.061 26.207 1.00 89.12 90 ASP A N 1
ATOM 705 C CA . ASP A 1 90 ? -2.524 -0.885 26.009 1.00 89.12 90 ASP A CA 1
ATOM 706 C C . ASP A 1 90 ? -3.042 0.426 26.628 1.00 89.12 90 ASP A C 1
ATOM 708 O O . ASP A 1 90 ? -4.243 0.690 26.669 1.00 89.12 90 ASP A O 1
ATOM 712 N N . SER A 1 91 ? -2.136 1.295 27.095 1.00 86.94 91 SER A N 1
ATOM 713 C CA . SER A 1 91 ? -2.473 2.527 27.825 1.00 86.94 91 SER A CA 1
ATOM 714 C C . SER A 1 91 ? -3.350 3.499 27.026 1.00 86.94 91 SER A C 1
ATOM 716 O O . SER A 1 91 ? -4.139 4.253 27.594 1.00 86.94 91 SER A O 1
ATOM 718 N N . ASN A 1 92 ? -3.234 3.481 25.696 1.00 88.06 92 ASN A N 1
ATOM 719 C CA . ASN A 1 92 ? -3.943 4.372 24.778 1.00 88.06 92 ASN A CA 1
ATOM 720 C C . ASN A 1 92 ? -4.941 3.638 23.871 1.00 88.06 92 ASN A C 1
ATOM 722 O O . ASN A 1 92 ? -5.262 4.130 22.782 1.00 88.06 92 ASN A O 1
ATOM 726 N N . ASN A 1 93 ? -5.433 2.477 24.302 1.00 93.06 93 ASN A N 1
ATOM 727 C CA . ASN A 1 93 ? -6.316 1.638 23.508 1.00 93.06 93 ASN A CA 1
ATOM 728 C C . ASN A 1 93 ? -7.664 2.309 23.208 1.00 93.06 93 ASN A C 1
ATOM 730 O O . ASN A 1 93 ? -8.500 2.547 24.080 1.00 93.06 93 ASN A O 1
ATOM 734 N N . LYS A 1 94 ? -7.904 2.577 21.923 1.00 92.62 94 LYS A N 1
ATOM 735 C CA . LYS A 1 94 ? -9.159 3.135 21.393 1.00 92.62 94 LYS A CA 1
ATOM 736 C C . LYS A 1 94 ? -9.935 2.132 20.542 1.00 92.62 94 LYS A C 1
ATOM 738 O O . LYS A 1 94 ? -10.919 2.503 19.899 1.00 92.62 94 LYS A O 1
ATOM 743 N N . ILE A 1 95 ? -9.529 0.861 20.521 1.00 93.44 95 ILE A N 1
ATOM 744 C CA . ILE A 1 95 ? -10.173 -0.178 19.711 1.00 93.44 95 ILE A CA 1
ATOM 745 C C . ILE A 1 95 ? -11.594 -0.461 20.182 1.00 93.44 95 ILE A C 1
ATOM 747 O O . ILE A 1 95 ? -12.467 -0.634 19.336 1.00 93.44 95 ILE A O 1
ATOM 751 N N . SER A 1 96 ? -11.867 -0.452 21.487 1.00 91.44 96 SER A N 1
ATOM 752 C CA . SER A 1 96 ? -13.228 -0.651 22.007 1.00 91.44 96 SER A CA 1
ATOM 753 C C . SER A 1 96 ? -14.185 0.445 21.524 1.00 91.44 96 SER A C 1
ATOM 755 O O . SER A 1 96 ? -15.262 0.145 21.007 1.00 91.44 96 SER A O 1
ATOM 757 N N . GLN A 1 97 ? -13.747 1.709 21.568 1.00 90.88 97 GLN A N 1
ATOM 758 C CA . GLN A 1 97 ? -14.500 2.841 21.017 1.00 90.88 97 GLN A CA 1
ATOM 759 C C . GLN A 1 97 ? -14.696 2.707 19.500 1.00 90.88 97 GLN A C 1
ATOM 761 O O . GLN A 1 97 ? -15.768 3.005 18.976 1.00 90.88 97 GLN A O 1
ATOM 766 N N . LEU A 1 98 ? -13.669 2.242 18.784 1.00 92.75 98 LEU A N 1
ATOM 767 C CA . LEU A 1 98 ? -13.749 2.042 17.343 1.00 92.75 98 LEU A CA 1
ATOM 768 C C . LEU A 1 98 ? -14.741 0.925 16.990 1.00 92.75 98 LEU A C 1
ATOM 770 O O . LEU A 1 98 ? -15.577 1.138 16.119 1.00 92.75 98 LEU A O 1
ATOM 774 N N . LYS A 1 99 ? -14.693 -0.220 17.685 1.00 92.81 99 LYS A N 1
ATOM 775 C CA . LYS A 1 99 ? -15.589 -1.377 17.494 1.00 92.81 99 LYS A CA 1
ATOM 776 C C . LYS A 1 99 ? -17.054 -1.047 17.765 1.00 92.81 99 LYS A C 1
ATOM 778 O O . LYS A 1 99 ? -17.916 -1.575 17.073 1.00 92.81 99 LYS A O 1
ATOM 783 N N . ALA A 1 100 ? -17.328 -0.160 18.722 1.00 89.75 100 ALA A N 1
ATOM 784 C CA . ALA A 1 100 ? -18.678 0.339 18.978 1.00 89.75 100 ALA A CA 1
ATOM 785 C C . ALA A 1 100 ? -19.252 1.140 17.791 1.00 89.75 100 ALA A C 1
ATOM 787 O O . ALA A 1 100 ? -20.458 1.353 17.704 1.00 89.75 100 ALA A O 1
ATOM 788 N N . SER A 1 101 ? -18.401 1.581 16.860 1.00 88.12 101 SER A N 1
ATOM 789 C CA . SER A 1 101 ? -18.809 2.292 15.652 1.00 88.12 101 SER A CA 1
ATOM 790 C C . SER A 1 101 ? -18.739 1.404 14.404 1.00 88.12 101 SER A C 1
ATOM 792 O O . SER A 1 101 ? -17.818 0.607 14.224 1.00 88.12 101 SER A O 1
ATOM 794 N N . LEU A 1 102 ? -19.667 1.614 13.465 1.00 86.94 102 LEU A N 1
ATOM 795 C CA . LEU A 1 102 ? -19.717 0.863 12.203 1.00 86.94 102 LEU A CA 1
ATOM 796 C C . LEU A 1 102 ? -18.439 1.031 11.352 1.00 86.94 102 LEU A C 1
ATOM 798 O O . LEU A 1 102 ? -18.102 0.164 10.544 1.00 86.94 102 LEU A O 1
ATOM 802 N N . ILE A 1 103 ? -17.676 2.115 11.564 1.00 93.12 103 ILE A N 1
ATOM 803 C CA . ILE A 1 103 ? -16.459 2.414 10.796 1.00 93.12 103 ILE A CA 1
ATOM 804 C C . ILE A 1 103 ? -15.362 1.361 10.987 1.00 93.12 103 ILE A C 1
ATOM 806 O O . ILE A 1 103 ? -14.565 1.154 10.071 1.00 93.12 103 ILE A O 1
ATOM 810 N N . TYR A 1 104 ? -15.339 0.660 12.130 1.00 94.75 104 TYR A N 1
ATOM 811 C CA . TYR A 1 104 ? -14.384 -0.422 12.375 1.00 94.75 104 TYR A CA 1
ATOM 812 C C . TYR A 1 104 ? -14.470 -1.489 11.286 1.00 94.75 104 TYR A C 1
ATOM 814 O O . TYR A 1 104 ? -13.447 -1.879 10.726 1.00 94.75 104 TYR A O 1
ATOM 822 N N . ASN A 1 105 ? -15.686 -1.905 10.928 1.00 94.12 105 ASN A N 1
ATOM 823 C CA . ASN A 1 105 ? -15.910 -2.947 9.930 1.00 94.12 105 ASN A CA 1
ATOM 824 C C . ASN A 1 105 ? -15.463 -2.501 8.535 1.00 94.12 105 ASN A C 1
ATOM 826 O O . ASN A 1 105 ? -14.838 -3.279 7.816 1.00 94.12 105 ASN A O 1
ATOM 830 N N . HIS A 1 106 ? -15.689 -1.234 8.176 1.00 94.94 106 HIS A N 1
ATOM 831 C CA . HIS A 1 106 ? -15.224 -0.679 6.902 1.00 94.94 106 HIS A CA 1
ATOM 832 C C . HIS A 1 106 ? -13.691 -0.606 6.823 1.00 94.94 106 HIS A C 1
ATOM 834 O O . HIS A 1 106 ? -13.092 -0.991 5.812 1.00 94.94 106 HIS A O 1
ATOM 840 N N . ILE A 1 107 ? -13.028 -0.157 7.896 1.00 96.12 107 ILE A N 1
ATOM 841 C CA . ILE A 1 107 ? -11.560 -0.106 7.947 1.00 96.12 107 ILE A CA 1
ATOM 842 C C . ILE A 1 107 ? -10.987 -1.526 7.928 1.00 96.12 107 ILE A C 1
ATOM 844 O O . ILE A 1 107 ? -10.093 -1.814 7.134 1.00 96.12 107 ILE A O 1
ATOM 848 N N . LYS A 1 108 ? -11.537 -2.437 8.737 1.00 96.25 108 LYS A N 1
ATOM 849 C CA . LYS A 1 108 ? -11.138 -3.849 8.770 1.00 96.25 108 LYS A CA 1
ATOM 850 C C . LYS A 1 108 ? -11.318 -4.511 7.404 1.00 96.25 108 LYS A C 1
ATOM 852 O O . LYS A 1 108 ? -10.415 -5.203 6.949 1.00 96.25 108 LYS A O 1
ATOM 857 N N . GLY A 1 109 ? -12.421 -4.243 6.706 1.00 96.50 109 GLY A N 1
ATOM 858 C CA . GLY A 1 109 ? -12.638 -4.696 5.330 1.00 96.50 109 GLY A CA 1
ATOM 859 C C . GLY A 1 109 ? -11.556 -4.190 4.372 1.00 96.50 109 GLY A C 1
ATOM 860 O O . GLY A 1 109 ? -10.986 -4.973 3.614 1.00 96.50 109 GLY A O 1
ATOM 861 N N . SER A 1 110 ? -11.194 -2.909 4.471 1.00 96.56 110 SER A N 1
ATOM 862 C CA . SER A 1 110 ? -10.110 -2.305 3.679 1.00 96.56 110 SER A CA 1
ATOM 863 C C . SER A 1 110 ? -8.758 -2.979 3.922 1.00 96.56 110 SER A C 1
ATOM 865 O O . SER A 1 110 ? -8.023 -3.269 2.979 1.00 96.56 110 SER A O 1
ATOM 867 N N . VAL A 1 111 ? -8.433 -3.233 5.191 1.00 97.00 111 VAL A N 1
ATOM 868 C CA . VAL A 1 111 ? -7.197 -3.911 5.598 1.00 97.00 111 VAL A CA 1
ATOM 869 C C . VAL A 1 111 ? -7.190 -5.357 5.108 1.00 97.00 111 VAL A C 1
ATOM 871 O O . VAL A 1 111 ? -6.195 -5.804 4.548 1.00 97.00 111 VAL A O 1
ATOM 874 N N . ASN A 1 112 ? -8.309 -6.069 5.231 1.00 96.69 112 ASN A N 1
ATOM 875 C CA . ASN A 1 112 ? -8.440 -7.445 4.755 1.00 96.69 112 ASN A CA 1
ATOM 876 C C . ASN A 1 112 ? -8.257 -7.547 3.235 1.00 96.69 112 ASN A C 1
ATOM 878 O O . ASN A 1 112 ? -7.640 -8.493 2.754 1.00 96.69 112 ASN A O 1
ATOM 882 N N . LEU A 1 113 ? -8.749 -6.570 2.464 1.00 95.75 113 LEU A N 1
ATOM 883 C CA . LEU A 1 113 ? -8.508 -6.507 1.018 1.00 95.75 113 LEU A CA 1
ATOM 884 C C . LEU A 1 113 ? -7.019 -6.350 0.688 1.00 95.75 113 LEU A C 1
ATOM 886 O O . LEU A 1 113 ? -6.551 -6.926 -0.294 1.00 95.75 113 LEU A O 1
ATOM 890 N N . LEU A 1 114 ? -6.275 -5.598 1.502 1.00 96.44 114 LEU A N 1
ATOM 891 C CA . LEU A 1 114 ? -4.826 -5.483 1.365 1.00 96.44 114 LEU A CA 1
ATOM 892 C C . LEU A 1 114 ? -4.121 -6.782 1.784 1.00 96.44 114 LEU A C 1
ATOM 894 O O . LEU A 1 114 ? -3.261 -7.264 1.053 1.00 96.44 114 LEU A O 1
ATOM 898 N N . ALA A 1 115 ? -4.522 -7.386 2.905 1.00 96.25 115 ALA A N 1
ATOM 899 C CA . ALA A 1 115 ? -3.958 -8.637 3.412 1.00 96.25 115 ALA A CA 1
ATOM 900 C C . ALA A 1 115 ? -4.158 -9.810 2.436 1.00 96.25 115 ALA A C 1
ATOM 902 O O . ALA A 1 115 ? -3.240 -10.596 2.217 1.00 96.25 115 ALA A O 1
ATOM 903 N N . LYS A 1 116 ? -5.297 -9.885 1.735 1.00 95.62 116 LYS A N 1
ATOM 904 C CA . LYS A 1 116 ? -5.511 -10.871 0.654 1.00 95.62 116 LYS A CA 1
ATOM 905 C C . LYS A 1 116 ? -4.449 -10.790 -0.451 1.00 95.62 116 LYS A C 1
ATOM 907 O O . LYS A 1 116 ? -4.140 -11.793 -1.087 1.00 95.62 116 LYS A O 1
ATOM 912 N N . LYS A 1 117 ? -3.860 -9.610 -0.660 1.00 94.38 117 LYS A N 1
ATOM 913 C CA . LYS A 1 117 ? -2.793 -9.370 -1.642 1.00 94.38 117 LYS A CA 1
ATOM 914 C C . LYS A 1 117 ? -1.388 -9.578 -1.067 1.00 94.38 117 LYS A C 1
ATOM 916 O O . LYS A 1 117 ? -0.425 -9.317 -1.776 1.00 94.38 117 LYS A O 1
ATOM 921 N N . ALA A 1 118 ? -1.242 -10.056 0.172 1.00 94.25 118 ALA A N 1
ATOM 922 C CA . ALA A 1 118 ? 0.057 -10.225 0.832 1.00 94.25 118 ALA A CA 1
ATOM 923 C C . ALA A 1 118 ? 1.067 -11.024 -0.009 1.00 94.25 118 ALA A C 1
ATOM 925 O O . ALA A 1 118 ? 2.217 -10.614 -0.105 1.00 94.25 118 ALA A O 1
ATOM 926 N N . HIS A 1 119 ? 0.622 -12.082 -0.695 1.00 92.12 119 HIS A N 1
ATOM 927 C CA . HIS A 1 119 ? 1.462 -12.883 -1.594 1.00 92.12 119 HIS A CA 1
ATOM 928 C C . HIS A 1 119 ? 2.117 -12.065 -2.725 1.00 92.12 119 HIS A C 1
ATOM 930 O O . HIS A 1 119 ? 3.233 -12.368 -3.121 1.00 92.12 119 HIS A O 1
ATOM 936 N N . LEU A 1 120 ? 1.467 -11.000 -3.213 1.00 90.50 120 LEU A N 1
ATOM 937 C CA . LEU A 1 120 ? 2.035 -10.084 -4.216 1.00 90.50 120 LEU A CA 1
ATOM 938 C C . LEU A 1 120 ? 2.942 -9.022 -3.588 1.00 90.50 120 LEU A C 1
ATOM 940 O O . LEU A 1 120 ? 3.830 -8.480 -4.238 1.00 90.50 120 LEU A O 1
ATOM 944 N N . LEU A 1 121 ? 2.675 -8.670 -2.332 1.00 92.00 121 LEU A N 1
ATOM 945 C CA . LEU A 1 121 ? 3.341 -7.569 -1.639 1.00 92.00 121 LEU A CA 1
ATOM 946 C C . LEU A 1 121 ? 4.635 -8.004 -0.961 1.00 92.00 121 LEU A C 1
ATOM 948 O O . LEU A 1 121 ? 5.486 -7.160 -0.700 1.00 92.00 121 LEU A O 1
ATOM 952 N N . ILE A 1 122 ? 4.795 -9.298 -0.689 1.00 92.31 122 ILE A N 1
ATOM 953 C CA . ILE A 1 122 ? 5.894 -9.832 0.115 1.00 92.31 122 ILE A CA 1
ATOM 954 C C . ILE A 1 122 ? 7.277 -9.609 -0.500 1.00 92.31 122 ILE A C 1
ATOM 956 O O . ILE A 1 122 ? 8.250 -9.405 0.217 1.00 92.31 122 ILE A O 1
ATOM 960 N N . ALA A 1 123 ? 7.357 -9.568 -1.830 1.00 86.75 123 ALA A N 1
ATOM 961 C CA . ALA A 1 123 ? 8.581 -9.249 -2.559 1.00 86.75 123 ALA A CA 1
ATOM 962 C C . ALA A 1 123 ? 8.869 -7.735 -2.621 1.00 86.75 123 ALA A C 1
ATOM 964 O O . ALA A 1 123 ? 9.909 -7.318 -3.127 1.00 86.75 123 ALA A O 1
ATOM 965 N N . ASN A 1 124 ? 7.952 -6.901 -2.116 1.00 88.81 124 ASN A N 1
ATOM 966 C CA . ASN A 1 124 ? 8.009 -5.442 -2.167 1.00 88.81 124 ASN A CA 1
ATOM 967 C C . ASN A 1 124 ? 8.329 -4.895 -3.575 1.00 88.81 124 ASN A C 1
ATOM 969 O O . ASN A 1 124 ? 9.074 -3.925 -3.749 1.00 88.81 124 ASN A O 1
ATOM 973 N N . GLU A 1 125 ? 7.748 -5.513 -4.603 1.00 84.88 125 GLU A N 1
AT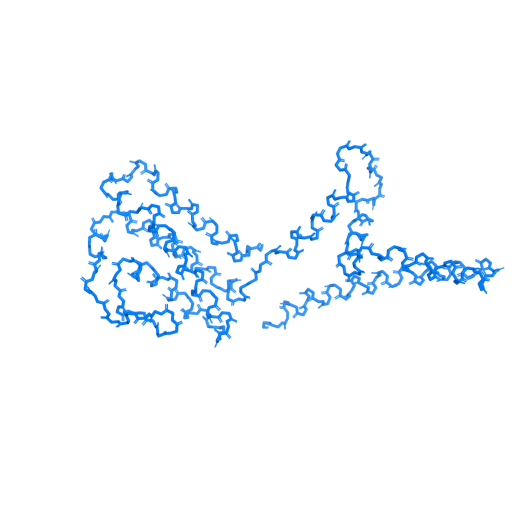OM 974 C CA . GLU A 1 125 ? 7.978 -5.095 -5.979 1.00 84.88 125 GLU A CA 1
ATOM 975 C C . GLU A 1 125 ? 7.360 -3.721 -6.246 1.00 84.88 125 GLU A C 1
ATOM 977 O O . GLU A 1 125 ? 6.194 -3.437 -5.941 1.00 84.88 125 GLU A O 1
ATOM 982 N N . ASN A 1 126 ? 8.152 -2.844 -6.860 1.00 81.56 126 ASN A N 1
ATOM 983 C CA . ASN A 1 126 ? 7.697 -1.541 -7.312 1.00 81.56 126 ASN A CA 1
ATOM 984 C C . ASN A 1 126 ? 7.546 -1.533 -8.839 1.00 81.56 126 ASN A C 1
ATOM 986 O O . ASN A 1 126 ? 8.288 -2.180 -9.571 1.00 81.56 126 ASN A O 1
ATOM 990 N N . ASN A 1 127 ? 6.588 -0.755 -9.343 1.00 73.31 127 ASN A N 1
ATOM 991 C CA . ASN A 1 127 ? 6.386 -0.601 -10.786 1.00 73.31 127 ASN A CA 1
ATOM 992 C C . ASN A 1 127 ? 7.372 0.404 -11.412 1.00 73.31 127 ASN A C 1
ATOM 994 O O . ASN A 1 127 ? 7.187 0.828 -12.552 1.00 73.31 127 ASN A O 1
ATOM 998 N N . ASN A 1 128 ? 8.423 0.807 -10.685 1.00 74.31 128 ASN A N 1
ATOM 999 C CA . ASN A 1 128 ? 9.325 1.861 -11.139 1.00 74.31 128 ASN A CA 1
ATOM 1000 C C . ASN A 1 128 ? 10.018 1.466 -12.447 1.00 74.31 128 ASN A C 1
ATOM 1002 O O . ASN A 1 128 ? 10.230 2.324 -13.295 1.00 74.31 128 ASN A O 1
ATOM 1006 N N . ALA A 1 129 ? 10.354 0.187 -12.644 1.00 76.94 129 ALA A N 1
ATOM 1007 C CA . ALA A 1 129 ? 10.989 -0.273 -13.878 1.00 76.94 129 ALA A CA 1
ATOM 1008 C C . ALA A 1 129 ? 10.072 -0.098 -15.101 1.00 76.94 129 ALA A C 1
ATOM 1010 O O . ALA A 1 129 ? 10.487 0.480 -16.107 1.00 76.94 129 ALA A O 1
ATOM 1011 N N . ALA A 1 130 ? 8.808 -0.523 -15.000 1.00 79.44 130 ALA A N 1
ATOM 1012 C CA . ALA A 1 130 ? 7.859 -0.374 -16.097 1.00 79.44 130 ALA A CA 1
ATOM 1013 C C . ALA A 1 130 ? 7.492 1.098 -16.329 1.00 79.44 130 ALA A C 1
ATOM 1015 O O . ALA A 1 130 ? 7.440 1.534 -17.474 1.00 79.44 130 ALA A O 1
ATOM 1016 N N . GLU A 1 131 ? 7.302 1.891 -15.270 1.00 80.38 131 GLU A N 1
ATOM 1017 C CA . GLU A 1 131 ? 7.041 3.334 -15.382 1.00 80.38 131 GLU A CA 1
ATOM 1018 C C . GLU A 1 131 ? 8.213 4.076 -16.038 1.00 80.38 131 GLU A C 1
ATOM 1020 O O . GLU A 1 131 ? 8.010 4.909 -16.926 1.00 80.38 131 GLU A O 1
ATOM 1025 N N . ARG A 1 132 ? 9.455 3.736 -15.668 1.00 83.69 132 ARG A N 1
ATOM 1026 C CA . ARG A 1 132 ? 10.662 4.293 -16.295 1.00 83.69 132 ARG A CA 1
ATOM 1027 C C . ARG A 1 132 ? 10.760 3.901 -17.764 1.00 83.69 132 ARG A C 1
ATOM 1029 O O . ARG A 1 132 ? 11.034 4.771 -18.591 1.00 83.69 132 ARG A O 1
ATOM 1036 N N . LEU A 1 133 ? 10.502 2.639 -18.107 1.00 89.06 133 LEU A N 1
ATOM 1037 C CA . LEU A 1 133 ? 10.477 2.198 -19.501 1.00 89.06 133 LEU A CA 1
ATOM 1038 C C . LEU A 1 133 ? 9.382 2.927 -20.291 1.00 89.06 133 LEU A C 1
ATOM 1040 O O . LEU A 1 133 ? 9.654 3.454 -21.367 1.00 89.06 133 LEU A O 1
ATOM 1044 N N . MET A 1 134 ? 8.172 3.030 -19.740 1.00 88.81 134 MET A N 1
ATOM 1045 C CA . MET A 1 134 ? 7.053 3.713 -20.389 1.00 88.81 134 MET A CA 1
ATOM 1046 C C . MET A 1 134 ? 7.321 5.205 -20.603 1.00 88.81 134 MET A C 1
ATOM 1048 O O . MET A 1 134 ? 6.946 5.742 -21.643 1.00 88.81 134 MET A O 1
ATOM 1052 N N . ASN A 1 135 ? 8.038 5.873 -19.694 1.00 89.19 135 ASN A N 1
ATOM 1053 C CA . ASN A 1 135 ? 8.504 7.248 -19.905 1.00 89.19 135 ASN A CA 1
ATOM 1054 C C . ASN A 1 135 ? 9.434 7.342 -21.130 1.00 89.19 135 ASN A C 1
ATOM 1056 O O . ASN A 1 135 ? 9.279 8.227 -21.971 1.00 89.19 135 ASN A O 1
ATOM 1060 N N . ILE A 1 136 ? 10.361 6.393 -21.290 1.00 90.94 136 ILE A N 1
ATOM 1061 C CA . ILE A 1 136 ? 11.239 6.341 -22.468 1.00 90.94 136 ILE A CA 1
ATOM 1062 C C . ILE A 1 136 ? 10.429 6.064 -23.744 1.00 90.94 136 ILE A C 1
ATOM 1064 O O . ILE A 1 136 ? 10.608 6.771 -24.737 1.00 90.94 136 ILE A O 1
ATOM 1068 N N . VAL A 1 137 ? 9.511 5.092 -23.720 1.00 90.81 137 VAL A N 1
ATOM 1069 C CA . VAL A 1 137 ? 8.616 4.773 -24.849 1.00 90.81 137 VAL A CA 1
ATOM 1070 C C . VAL A 1 137 ? 7.797 5.999 -25.261 1.00 90.81 137 VAL A C 1
ATOM 1072 O O . VAL A 1 137 ? 7.691 6.297 -26.450 1.00 90.81 137 VAL A O 1
ATOM 1075 N N . ALA A 1 138 ? 7.267 6.759 -24.299 1.00 89.56 138 ALA A N 1
ATOM 1076 C CA .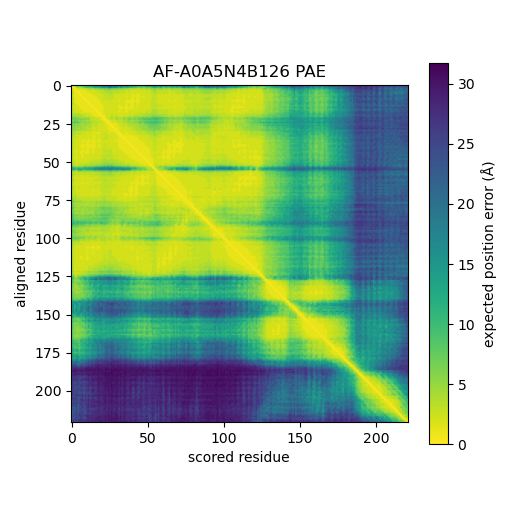 ALA A 1 138 ? 6.505 7.976 -24.565 1.00 89.56 138 ALA A CA 1
ATOM 1077 C C . ALA A 1 138 ? 7.333 9.032 -25.316 1.00 89.56 138 ALA A C 1
ATOM 1079 O O . ALA A 1 138 ? 6.814 9.675 -26.229 1.00 89.56 138 ALA A O 1
ATOM 1080 N N . ARG A 1 139 ? 8.631 9.163 -25.003 1.00 87.69 139 ARG A N 1
ATOM 1081 C CA . ARG A 1 139 ? 9.543 10.052 -25.744 1.00 87.69 139 ARG A CA 1
ATOM 1082 C C . ARG A 1 139 ? 9.728 9.602 -27.189 1.00 87.69 139 ARG A C 1
ATOM 1084 O O . ARG A 1 139 ? 9.668 10.437 -28.083 1.00 87.69 139 ARG A O 1
ATOM 1091 N N . PHE A 1 140 ? 9.902 8.301 -27.427 1.00 87.25 140 PHE A N 1
ATOM 1092 C CA . PHE A 1 140 ? 9.998 7.764 -28.789 1.00 87.25 140 PHE A CA 1
ATOM 1093 C C . PHE A 1 140 ? 8.688 7.903 -29.568 1.00 87.25 140 PHE A C 1
ATOM 1095 O O . PHE A 1 140 ? 8.721 8.107 -30.775 1.00 87.25 140 PHE A O 1
ATOM 1102 N N . ASN A 1 141 ? 7.537 7.840 -28.897 1.00 85.75 141 ASN A N 1
ATOM 1103 C CA . ASN A 1 141 ? 6.240 8.052 -29.536 1.00 85.75 141 ASN A CA 1
ATOM 1104 C C . ASN A 1 141 ? 5.985 9.514 -29.933 1.00 85.75 141 ASN A C 1
ATOM 1106 O O . ASN A 1 141 ? 5.037 9.748 -30.669 1.00 85.75 141 ASN A O 1
ATOM 1110 N N . MET A 1 142 ? 6.787 10.479 -29.453 1.00 81.75 142 MET A N 1
ATOM 1111 C CA . MET A 1 142 ? 6.716 11.920 -29.772 1.00 81.75 142 MET A CA 1
ATOM 1112 C C . MET A 1 142 ? 5.320 12.574 -29.618 1.00 81.75 142 MET A C 1
ATOM 1114 O O . MET A 1 142 ? 5.106 13.716 -30.030 1.00 81.75 142 MET A O 1
ATOM 1118 N N . GLY A 1 143 ? 4.370 11.891 -28.971 1.00 71.62 143 GLY A N 1
ATOM 1119 C CA . GLY A 1 143 ? 2.987 12.337 -28.812 1.00 71.62 143 GLY A CA 1
ATOM 1120 C C . GLY A 1 143 ? 2.264 12.550 -30.148 1.00 71.62 143 GLY A C 1
ATOM 1121 O O . GLY A 1 143 ? 2.511 11.859 -31.128 1.00 71.62 143 GLY A O 1
ATOM 1122 N N . LYS A 1 144 ? 1.364 13.540 -30.195 1.00 66.94 144 LYS A N 1
ATOM 1123 C CA . LYS A 1 144 ? 0.595 13.906 -31.402 1.00 66.94 144 LYS A CA 1
ATOM 1124 C C . LYS A 1 144 ? 1.412 14.672 -32.457 1.00 66.94 144 LYS A C 1
ATOM 1126 O O . LYS A 1 144 ? 0.860 15.059 -33.477 1.00 66.94 144 LYS A O 1
ATOM 1131 N N . ARG A 1 145 ? 2.697 14.947 -32.199 1.00 69.31 145 ARG A N 1
ATOM 1132 C CA . ARG A 1 145 ? 3.509 15.870 -33.014 1.00 69.31 145 ARG A CA 1
ATOM 1133 C C . ARG A 1 145 ? 3.968 15.277 -34.342 1.00 69.31 145 ARG A C 1
ATOM 1135 O O . ARG A 1 145 ? 4.291 16.032 -35.247 1.00 69.31 145 ARG A O 1
ATOM 1142 N N . LEU A 1 146 ? 4.022 13.951 -34.452 1.00 73.88 146 LEU A N 1
ATOM 1143 C CA . LEU A 1 146 ? 4.506 13.272 -35.647 1.00 73.88 146 LEU A CA 1
ATOM 1144 C C . LEU A 1 146 ? 3.656 12.030 -35.911 1.00 73.88 146 LEU A C 1
ATOM 1146 O O . LEU A 1 146 ? 3.488 11.189 -35.026 1.00 73.88 146 LEU A O 1
ATOM 1150 N N . ASN A 1 147 ? 3.120 11.903 -37.125 1.00 73.69 147 ASN A N 1
ATOM 1151 C CA . ASN A 1 147 ? 2.386 10.706 -37.513 1.00 73.69 147 ASN A CA 1
ATOM 1152 C C . ASN A 1 147 ? 3.373 9.561 -37.778 1.00 73.69 147 ASN A C 1
ATOM 1154 O O . ASN A 1 147 ? 3.941 9.433 -38.858 1.00 73.69 147 ASN A O 1
ATOM 1158 N N . LEU A 1 148 ? 3.576 8.728 -36.760 1.00 72.81 148 LEU A N 1
ATOM 1159 C CA . LEU A 1 148 ? 4.445 7.552 -36.812 1.00 72.81 148 LEU A CA 1
ATOM 1160 C C . LEU A 1 148 ? 3.644 6.250 -36.991 1.00 72.81 148 LEU A C 1
ATOM 1162 O O . LEU A 1 148 ? 4.093 5.177 -36.567 1.00 72.81 148 LEU A O 1
ATOM 1166 N N . ILE A 1 149 ? 2.438 6.331 -37.560 1.00 70.19 149 ILE A N 1
ATOM 1167 C CA . ILE A 1 149 ? 1.528 5.199 -37.768 1.00 70.19 149 ILE A CA 1
ATOM 1168 C C . ILE A 1 149 ? 1.927 4.489 -39.068 1.00 70.19 149 ILE A C 1
ATOM 1170 O O . ILE A 1 149 ? 1.271 4.575 -40.097 1.00 70.19 149 ILE A O 1
ATOM 1174 N N . GLN A 1 150 ? 3.057 3.792 -39.021 1.00 78.00 150 GLN A N 1
ATOM 1175 C CA . GLN A 1 150 ? 3.446 2.817 -40.038 1.00 78.00 150 GLN A CA 1
ATOM 1176 C C . GLN A 1 150 ? 3.375 1.411 -39.438 1.00 78.00 150 GLN A C 1
ATOM 1178 O O . GLN A 1 150 ? 3.525 1.232 -38.221 1.00 78.00 150 GLN A O 1
ATOM 1183 N N . ARG A 1 151 ? 3.153 0.393 -40.278 1.00 79.06 151 ARG A N 1
ATOM 1184 C CA . ARG A 1 151 ? 3.112 -1.011 -39.843 1.00 79.06 151 ARG A CA 1
ATOM 1185 C C . ARG A 1 151 ? 4.385 -1.350 -39.056 1.00 79.06 151 ARG A C 1
ATOM 1187 O O . ARG A 1 151 ? 5.485 -1.033 -39.491 1.00 79.06 151 ARG A O 1
ATOM 1194 N N . ASN A 1 152 ? 4.229 -1.978 -37.888 1.00 78.62 152 ASN A N 1
ATOM 1195 C CA . ASN A 1 152 ? 5.315 -2.328 -36.957 1.00 78.62 152 ASN A CA 1
ATOM 1196 C C . ASN A 1 152 ? 6.097 -1.142 -36.336 1.00 78.62 152 ASN A C 1
ATOM 1198 O O . ASN A 1 152 ? 7.027 -1.352 -35.561 1.00 78.62 152 ASN A O 1
ATOM 1202 N N . SER A 1 153 ? 5.713 0.109 -36.605 1.00 83.81 153 SER A N 1
ATOM 1203 C CA . SER A 1 153 ? 6.458 1.279 -36.124 1.00 83.81 153 SER A CA 1
ATOM 1204 C C . SER A 1 153 ? 6.424 1.410 -34.597 1.00 83.81 153 SER A C 1
ATOM 1206 O O . SER A 1 153 ? 7.443 1.716 -33.982 1.00 83.81 153 SER A O 1
ATOM 1208 N N . TYR A 1 154 ? 5.292 1.098 -33.950 1.00 88.38 154 TYR A N 1
ATOM 1209 C CA . TYR A 1 154 ? 5.219 1.065 -32.483 1.00 88.38 154 TYR A CA 1
ATOM 1210 C C . TYR A 1 154 ? 6.159 0.012 -31.884 1.00 88.38 154 TYR A C 1
ATOM 1212 O O . TYR A 1 154 ? 6.913 0.330 -30.966 1.00 88.38 154 TYR A O 1
ATOM 1220 N N . GLY A 1 155 ? 6.173 -1.202 -32.446 1.00 89.44 155 GLY A N 1
ATOM 1221 C CA . GLY A 1 155 ? 7.068 -2.276 -32.012 1.00 89.44 155 GLY A CA 1
ATOM 1222 C C . GLY A 1 155 ? 8.528 -1.836 -32.058 1.00 89.44 155 GLY A C 1
ATOM 1223 O O . GLY A 1 155 ? 9.220 -1.897 -31.044 1.00 89.44 155 GLY A O 1
ATOM 1224 N N . THR A 1 156 ? 8.972 -1.277 -33.188 1.00 88.50 156 THR A N 1
ATOM 1225 C CA . THR A 1 156 ? 10.328 -0.722 -33.338 1.00 88.50 156 THR A CA 1
ATOM 1226 C C . THR A 1 156 ? 10.649 0.325 -32.271 1.00 88.50 156 THR A C 1
ATOM 1228 O O . THR A 1 156 ? 11.718 0.282 -31.669 1.00 88.50 156 THR A O 1
ATOM 1231 N N . ARG A 1 157 ? 9.725 1.243 -31.970 1.00 89.25 157 ARG A N 1
ATOM 1232 C CA . ARG A 1 157 ? 9.938 2.273 -30.938 1.00 89.25 157 ARG A CA 1
ATOM 1233 C C . ARG A 1 157 ? 10.033 1.694 -29.530 1.00 89.25 157 ARG A C 1
ATOM 1235 O O . ARG A 1 157 ? 10.843 2.173 -28.740 1.00 89.25 157 ARG A O 1
ATOM 1242 N N . VAL A 1 158 ? 9.265 0.649 -29.226 1.00 90.50 158 VAL A N 1
ATOM 1243 C CA . VAL A 1 158 ? 9.400 -0.091 -27.965 1.00 90.50 158 VAL A CA 1
ATOM 1244 C C . VAL A 1 158 ? 10.767 -0.777 -27.892 1.00 90.50 158 VAL A C 1
ATOM 1246 O O . VAL A 1 158 ? 11.438 -0.652 -26.872 1.00 90.50 158 VAL A O 1
ATOM 1249 N N . TYR A 1 159 ? 11.241 -1.407 -28.973 1.00 89.19 159 TYR A N 1
ATOM 1250 C CA . TYR A 1 159 ? 12.589 -1.990 -29.015 1.00 89.19 159 TYR A CA 1
ATOM 1251 C C . TYR A 1 159 ? 13.683 -0.946 -28.763 1.00 89.19 159 TYR A C 1
ATOM 1253 O O . TYR A 1 159 ? 14.560 -1.162 -27.927 1.00 89.19 159 TYR A O 1
ATOM 1261 N N . LEU A 1 160 ? 13.609 0.210 -29.427 1.00 89.50 160 LEU A N 1
ATOM 1262 C CA . LEU A 1 160 ? 14.548 1.318 -29.218 1.00 89.50 160 LEU A CA 1
ATOM 1263 C C . LEU A 1 160 ? 14.505 1.842 -27.775 1.00 89.50 160 LEU A C 1
ATOM 1265 O O . LEU A 1 160 ? 15.544 2.147 -27.187 1.00 89.50 160 LEU A O 1
ATOM 1269 N N . ALA A 1 161 ? 13.314 1.910 -27.176 1.00 91.44 161 ALA A N 1
ATOM 1270 C CA . ALA A 1 161 ? 13.149 2.299 -25.782 1.00 91.44 161 ALA A CA 1
ATOM 1271 C C . ALA A 1 161 ? 13.794 1.299 -24.816 1.00 91.44 161 ALA A C 1
ATOM 1273 O O . ALA A 1 161 ? 14.468 1.721 -23.877 1.00 91.44 161 ALA A O 1
ATOM 1274 N N . VAL A 1 162 ? 13.639 -0.003 -25.066 1.00 90.56 162 VAL A N 1
ATOM 1275 C CA . VAL A 1 162 ? 14.268 -1.066 -24.269 1.00 90.56 162 VAL A CA 1
ATOM 1276 C C . VAL A 1 162 ? 15.792 -1.018 -24.394 1.00 90.56 162 VAL A C 1
ATOM 1278 O O . VAL A 1 162 ? 16.484 -1.091 -23.381 1.00 90.56 162 VAL A O 1
ATOM 1281 N N . LEU A 1 163 ? 16.329 -0.823 -25.605 1.00 89.25 163 LEU A N 1
ATOM 1282 C CA . LEU A 1 163 ? 17.772 -0.643 -25.809 1.00 89.25 163 LEU A CA 1
ATOM 1283 C C . LEU A 1 163 ? 18.302 0.549 -25.011 1.00 89.25 163 LEU A C 1
ATOM 1285 O O .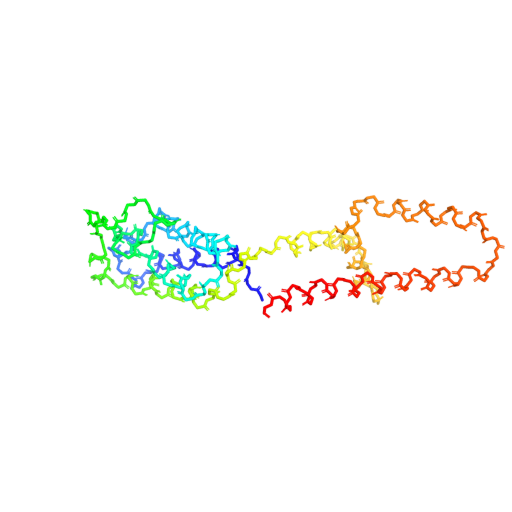 LEU A 1 163 ? 19.282 0.416 -24.285 1.00 89.25 163 LEU A O 1
ATOM 1289 N N . ARG A 1 164 ? 17.614 1.694 -25.071 1.00 89.00 164 ARG A N 1
ATOM 1290 C CA . ARG A 1 164 ? 17.981 2.876 -24.282 1.00 89.00 164 ARG A CA 1
ATOM 1291 C C . ARG A 1 164 ? 17.882 2.639 -22.776 1.00 89.00 164 ARG A C 1
ATOM 1293 O O . ARG A 1 164 ? 18.705 3.163 -22.031 1.00 89.00 164 ARG A O 1
ATOM 1300 N N . TYR A 1 165 ? 16.868 1.905 -22.324 1.00 89.81 165 TYR A N 1
ATOM 1301 C CA . TYR A 1 165 ? 16.681 1.585 -20.909 1.00 89.81 165 TYR A CA 1
ATOM 1302 C C . TYR A 1 165 ? 17.844 0.743 -20.371 1.00 89.81 165 TYR A C 1
ATOM 1304 O O . TYR A 1 165 ? 18.365 1.044 -19.302 1.00 89.81 165 TYR A O 1
ATOM 1312 N N . ASN A 1 166 ? 18.291 -0.254 -21.140 1.00 89.69 166 ASN A N 1
ATOM 1313 C CA . ASN A 1 166 ? 19.357 -1.170 -20.732 1.00 89.69 166 ASN A CA 1
ATOM 1314 C C . ASN A 1 166 ? 20.767 -0.592 -20.928 1.00 89.69 166 ASN A C 1
ATOM 1316 O O . ASN A 1 166 ? 21.639 -0.798 -20.091 1.00 89.69 166 ASN A O 1
ATOM 1320 N N . SER A 1 167 ? 21.007 0.111 -22.036 1.00 86.25 167 SER A N 1
ATOM 1321 C CA . SER A 1 167 ? 22.347 0.555 -22.457 1.00 86.25 167 SER A CA 1
ATOM 1322 C C . SER A 1 167 ? 22.619 2.042 -22.197 1.00 86.25 167 SER A C 1
ATOM 1324 O O . SER A 1 167 ? 23.685 2.548 -22.542 1.00 86.25 167 SER A O 1
ATOM 1326 N N . GLY A 1 168 ? 21.670 2.762 -21.595 1.00 86.12 168 GLY A N 1
ATOM 1327 C CA . GLY A 1 168 ? 21.792 4.189 -21.306 1.00 86.12 168 GLY A CA 1
ATOM 1328 C C . GLY A 1 168 ? 21.577 5.084 -22.530 1.00 86.12 168 GLY A C 1
ATOM 1329 O O . GLY A 1 168 ? 21.248 4.630 -23.621 1.00 86.12 168 GLY A O 1
ATOM 1330 N N . HIS A 1 169 ? 21.721 6.403 -22.361 1.00 84.06 169 HIS A N 1
ATOM 1331 C CA . HIS A 1 169 ? 21.388 7.370 -23.418 1.00 84.06 169 HIS A CA 1
ATOM 1332 C C . HIS A 1 169 ? 22.302 7.278 -24.647 1.00 84.06 169 HIS A C 1
ATOM 1334 O O . HIS A 1 169 ? 21.820 7.453 -25.764 1.00 84.06 169 HIS A O 1
ATOM 1340 N N . ASN A 1 170 ? 23.574 6.935 -24.442 1.00 84.62 170 ASN A N 1
ATOM 1341 C CA . ASN A 1 170 ? 24.599 6.905 -25.487 1.00 84.62 170 ASN A CA 1
ATOM 1342 C C . ASN A 1 170 ? 24.567 5.627 -26.340 1.00 84.62 170 ASN A C 1
ATOM 1344 O O . ASN A 1 170 ? 25.425 5.456 -27.202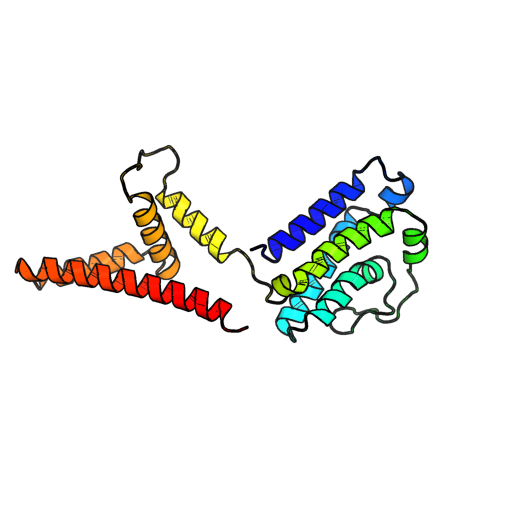 1.00 84.62 170 ASN A O 1
ATOM 1348 N N . TRP A 1 171 ? 23.586 4.741 -26.125 1.00 84.31 171 TRP A N 1
ATOM 1349 C CA . TRP A 1 171 ? 23.485 3.449 -26.809 1.00 84.31 171 TRP A CA 1
ATOM 1350 C C . TRP A 1 171 ? 23.569 3.575 -28.338 1.00 84.31 171 TRP A C 1
ATOM 1352 O O . TRP A 1 171 ? 24.244 2.780 -28.988 1.00 84.31 171 TRP A O 1
ATOM 1362 N N . SER A 1 172 ? 22.930 4.601 -28.910 1.00 82.12 172 SER A N 1
ATOM 1363 C CA . SER A 1 172 ? 22.910 4.835 -30.354 1.00 82.12 172 SER A CA 1
ATOM 1364 C C . SER A 1 172 ? 24.254 5.333 -30.873 1.00 82.12 172 SER A C 1
ATOM 1366 O O . SER A 1 172 ? 24.656 4.951 -31.965 1.00 82.12 172 SER A O 1
ATOM 1368 N N . ILE A 1 173 ? 24.967 6.147 -30.088 1.00 80.94 173 ILE A N 1
ATOM 1369 C CA . ILE A 1 173 ? 26.292 6.664 -30.452 1.00 80.94 173 ILE A CA 1
ATOM 1370 C C . ILE A 1 173 ? 27.307 5.524 -30.436 1.00 80.94 173 ILE A C 1
ATOM 1372 O O . ILE A 1 173 ? 28.087 5.394 -31.374 1.00 80.94 173 ILE A O 1
ATOM 1376 N N . SER A 1 174 ? 27.273 4.673 -29.409 1.00 76.81 174 SER A N 1
ATOM 1377 C CA . SER A 1 174 ? 28.151 3.504 -29.328 1.00 76.81 174 SER A CA 1
ATOM 1378 C C . SER A 1 174 ? 27.894 2.533 -30.480 1.00 76.81 174 SER A C 1
ATOM 1380 O O . SER A 1 174 ? 28.838 2.135 -31.153 1.00 76.81 174 SER A O 1
ATOM 1382 N N . ALA A 1 175 ? 26.626 2.216 -30.768 1.00 77.31 175 ALA A N 1
ATOM 1383 C CA . ALA A 1 175 ? 26.270 1.346 -31.888 1.00 77.31 175 ALA A CA 1
ATOM 1384 C C . ALA A 1 175 ? 26.680 1.940 -33.246 1.00 77.31 175 ALA A C 1
ATOM 1386 O O . ALA A 1 175 ? 27.181 1.217 -34.103 1.00 77.31 175 ALA A O 1
ATOM 1387 N N . TRP A 1 176 ? 26.498 3.252 -33.433 1.00 77.19 176 TRP A N 1
ATOM 1388 C CA . TRP A 1 176 ? 26.916 3.943 -34.650 1.00 77.19 176 TRP A CA 1
ATOM 1389 C C . TRP A 1 176 ? 28.434 3.938 -34.812 1.00 77.19 176 TRP A C 1
ATOM 1391 O O . TRP A 1 176 ? 28.909 3.626 -35.894 1.00 77.19 176 TRP A O 1
ATOM 1401 N N . LYS A 1 177 ? 29.200 4.205 -33.745 1.00 76.69 177 LYS A N 1
ATOM 1402 C CA . LYS A 1 177 ? 30.668 4.133 -33.782 1.00 76.69 177 LYS A CA 1
ATOM 1403 C C . LYS A 1 177 ? 31.142 2.746 -34.209 1.00 76.69 177 LYS A C 1
ATOM 1405 O O . LYS A 1 177 ? 31.924 2.667 -35.144 1.00 76.69 177 LYS A O 1
ATOM 1410 N N . THR A 1 178 ? 30.613 1.684 -33.593 1.00 76.56 178 THR A N 1
ATOM 1411 C CA . THR A 1 178 ? 30.946 0.294 -33.946 1.00 76.56 178 THR A CA 1
ATOM 1412 C C . THR A 1 178 ? 30.597 -0.035 -35.397 1.00 76.56 178 THR A C 1
ATOM 1414 O O . THR A 1 178 ? 31.407 -0.624 -36.106 1.00 76.56 178 THR A O 1
ATOM 1417 N N . TYR A 1 179 ? 29.412 0.369 -35.861 1.00 73.62 179 TYR A N 1
ATOM 1418 C CA . TYR A 1 179 ? 28.997 0.121 -37.240 1.00 73.62 179 TYR A CA 1
ATOM 1419 C C . TYR A 1 179 ? 29.852 0.899 -38.247 1.00 73.62 179 TYR A C 1
ATOM 1421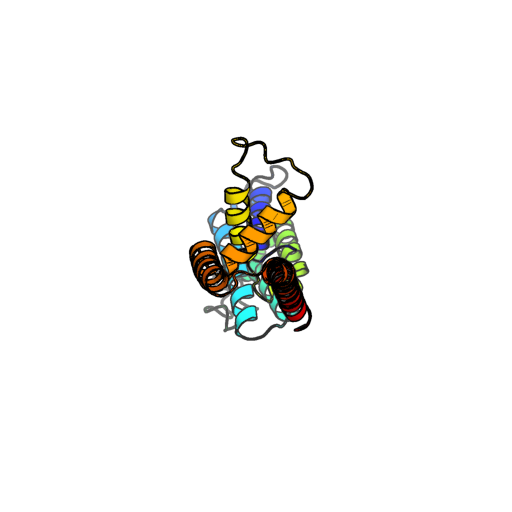 O O . TYR A 1 179 ? 30.281 0.341 -39.250 1.00 73.62 179 TYR A O 1
ATOM 1429 N N . SER A 1 180 ? 30.132 2.176 -37.982 1.00 69.38 180 SER A N 1
ATOM 1430 C CA . SER A 1 180 ? 30.960 3.012 -38.854 1.00 69.38 180 SER A CA 1
ATOM 1431 C C . SER A 1 180 ? 32.390 2.479 -38.973 1.00 69.38 180 SER A C 1
ATOM 1433 O O . SER A 1 180 ? 32.944 2.514 -40.067 1.00 69.38 180 SER A O 1
ATOM 1435 N N . THR A 1 181 ? 32.964 1.927 -37.898 1.00 61.47 181 THR A N 1
ATOM 1436 C CA . THR A 1 181 ? 34.268 1.244 -37.955 1.00 61.47 181 THR A CA 1
ATOM 1437 C C . THR A 1 181 ? 34.202 -0.087 -38.719 1.00 61.47 181 THR A C 1
ATOM 1439 O O . THR A 1 181 ? 35.045 -0.329 -39.573 1.00 61.47 181 THR A O 1
ATOM 1442 N N . GLU A 1 182 ? 33.161 -0.911 -38.523 1.00 58.69 182 GLU A N 1
ATOM 1443 C CA . GLU A 1 182 ? 32.979 -2.185 -39.256 1.00 58.69 182 GLU A CA 1
ATOM 1444 C C . GLU A 1 182 ? 32.721 -1.986 -40.768 1.00 58.69 182 GLU A C 1
ATOM 1446 O O . GLU A 1 182 ? 33.064 -2.838 -41.593 1.00 58.69 182 GLU A O 1
ATOM 1451 N N . VAL A 1 183 ? 32.099 -0.868 -41.160 1.00 54.66 183 VAL A N 1
ATOM 1452 C CA . VAL A 1 183 ? 31.858 -0.520 -42.572 1.00 54.66 183 VAL A CA 1
ATOM 1453 C C . VAL A 1 183 ? 33.135 -0.049 -43.262 1.00 54.66 183 VAL A C 1
ATOM 1455 O O . VAL A 1 183 ? 33.318 -0.353 -44.439 1.00 54.66 183 VAL A O 1
ATOM 1458 N N . GLN A 1 184 ? 34.033 0.638 -42.549 1.00 54.19 184 GLN A N 1
ATOM 1459 C CA . GLN A 1 184 ? 35.349 0.976 -43.097 1.00 54.19 184 GLN A CA 1
ATOM 1460 C C . GLN A 1 184 ? 36.206 -0.275 -43.351 1.00 54.19 184 GLN A C 1
ATOM 1462 O O . GLN A 1 184 ? 36.982 -0.288 -44.301 1.00 54.19 184 GLN A O 1
ATOM 1467 N N . GLU A 1 185 ? 36.008 -1.347 -42.580 1.00 49.44 185 GLU A N 1
ATOM 1468 C CA . GLU A 1 185 ? 36.734 -2.615 -42.743 1.00 49.44 185 GLU A CA 1
ATOM 1469 C C . GLU A 1 185 ? 36.102 -3.590 -43.759 1.00 49.44 185 GLU A C 1
ATOM 1471 O O . GLU A 1 185 ? 36.753 -4.551 -44.164 1.00 49.44 185 GLU A O 1
ATOM 1476 N N . SER A 1 186 ? 34.854 -3.383 -44.209 1.00 51.09 186 SER A N 1
ATOM 1477 C CA . SER A 1 186 ? 34.149 -4.356 -45.063 1.00 51.09 186 SER A CA 1
ATOM 1478 C C . SER A 1 186 ? 33.498 -3.745 -46.312 1.00 51.09 186 SER A C 1
ATOM 1480 O O . SER A 1 186 ? 32.284 -3.593 -46.427 1.00 51.09 186 SER A O 1
ATOM 1482 N N . THR A 1 187 ? 34.314 -3.475 -47.329 1.00 48.44 187 THR A N 1
ATOM 1483 C CA . THR A 1 187 ? 33.921 -2.981 -48.666 1.00 48.44 187 THR A CA 1
ATOM 1484 C C . THR A 1 187 ? 33.318 -4.053 -49.597 1.00 48.44 187 THR A C 1
ATOM 1486 O O . THR A 1 187 ? 33.475 -3.997 -50.814 1.00 48.44 187 THR A O 1
ATOM 1489 N N . SER A 1 188 ? 32.572 -5.033 -49.069 1.00 52.00 188 SER A N 1
ATOM 1490 C CA . SER A 1 188 ? 31.932 -6.094 -49.870 1.00 52.00 188 SER A CA 1
ATOM 1491 C C . SER A 1 188 ? 30.441 -6.231 -49.551 1.00 52.00 188 SER A C 1
ATOM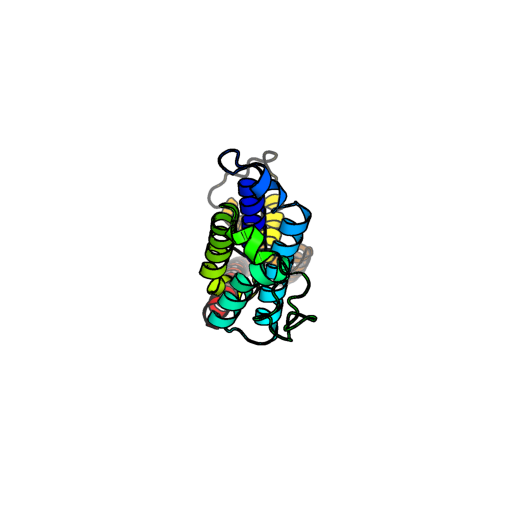 1493 O O . SER A 1 188 ? 30.054 -6.435 -48.407 1.00 52.00 188 SER A O 1
ATOM 1495 N N . LYS A 1 189 ? 29.573 -6.180 -50.573 1.00 51.22 189 LYS A N 1
ATOM 1496 C CA . LYS A 1 189 ? 28.097 -6.228 -50.443 1.00 51.22 189 LYS A CA 1
ATOM 1497 C C . LYS A 1 189 ? 27.566 -7.446 -49.658 1.00 51.22 189 LYS A C 1
ATOM 1499 O O . LYS A 1 189 ? 26.479 -7.364 -49.085 1.00 51.22 189 LYS A O 1
ATOM 1504 N N . ASN A 1 190 ? 28.332 -8.536 -49.573 1.00 52.44 190 ASN A N 1
ATOM 1505 C CA . ASN A 1 190 ? 27.968 -9.736 -48.810 1.00 52.44 190 ASN A CA 1
ATOM 1506 C C . ASN A 1 190 ? 28.129 -9.566 -47.284 1.00 52.44 190 ASN A C 1
ATOM 1508 O O . ASN A 1 190 ? 27.425 -10.238 -46.527 1.00 52.44 190 ASN A O 1
ATOM 1512 N N . SER A 1 191 ? 28.978 -8.640 -46.811 1.00 52.59 191 SER A N 1
ATOM 1513 C CA . SER A 1 191 ? 29.146 -8.351 -45.373 1.00 52.59 191 SER A CA 1
ATOM 1514 C C . SER A 1 191 ? 27.952 -7.589 -44.784 1.00 52.59 191 SER A C 1
ATOM 1516 O O . SER A 1 191 ? 27.586 -7.771 -43.625 1.00 52.59 191 SER A O 1
ATOM 1518 N N . LEU A 1 192 ? 27.274 -6.767 -45.588 1.00 50.69 192 LEU A N 1
ATOM 1519 C CA . LEU A 1 192 ? 26.141 -5.953 -45.137 1.00 50.69 192 LEU A CA 1
ATOM 1520 C C . LEU A 1 192 ? 24.893 -6.796 -44.839 1.00 50.69 192 LEU A C 1
ATOM 1522 O O . LEU A 1 192 ? 24.163 -6.518 -43.881 1.00 50.69 192 LEU A O 1
ATOM 1526 N N . LEU A 1 193 ? 24.645 -7.844 -45.634 1.00 54.78 193 LEU A N 1
ATOM 1527 C CA . LEU A 1 193 ? 23.522 -8.758 -45.414 1.00 54.78 193 LEU A CA 1
ATOM 1528 C C . LEU A 1 193 ? 23.750 -9.619 -44.160 1.00 54.78 193 LEU A C 1
ATOM 1530 O O . LEU A 1 193 ? 22.839 -9.772 -43.341 1.00 54.78 193 LEU A O 1
ATOM 1534 N N . SER A 1 194 ? 24.976 -10.113 -43.961 1.00 54.19 194 SER A N 1
ATOM 1535 C CA . SER A 1 194 ? 25.349 -10.887 -42.772 1.00 54.19 194 SER A CA 1
ATOM 1536 C C . SER A 1 194 ? 25.353 -10.028 -41.500 1.00 54.19 194 SER A C 1
ATOM 1538 O O . SER A 1 194 ? 24.854 -10.474 -40.464 1.00 54.19 194 SER A O 1
ATOM 1540 N N . ASN A 1 195 ? 25.776 -8.761 -41.579 1.00 54.59 195 ASN A N 1
ATOM 1541 C CA . ASN A 1 195 ? 25.705 -7.806 -40.467 1.00 54.59 195 ASN A CA 1
ATOM 1542 C C . ASN A 1 195 ? 24.260 -7.440 -40.092 1.00 54.59 195 ASN A C 1
ATOM 1544 O O . ASN A 1 195 ? 23.923 -7.388 -38.905 1.00 54.59 195 ASN A O 1
ATOM 1548 N N . ARG A 1 196 ? 23.361 -7.281 -41.076 1.00 52.91 196 ARG A N 1
ATOM 1549 C CA . ARG A 1 196 ? 21.915 -7.117 -40.824 1.00 52.91 196 ARG A CA 1
ATOM 1550 C C . ARG A 1 196 ? 21.315 -8.318 -40.093 1.00 52.91 196 ARG A C 1
ATOM 1552 O O . ARG A 1 196 ? 20.547 -8.129 -39.147 1.00 52.91 196 ARG A O 1
ATOM 1559 N N . LEU A 1 197 ? 21.668 -9.538 -40.497 1.00 56.41 197 LEU A N 1
ATOM 1560 C CA . LEU A 1 197 ? 21.219 -10.763 -39.829 1.00 56.41 197 LEU A CA 1
ATOM 1561 C C . LEU A 1 197 ? 21.793 -10.877 -38.407 1.00 56.41 197 LEU A C 1
ATOM 1563 O O . LEU A 1 197 ? 21.049 -11.200 -37.482 1.00 56.41 197 LEU A O 1
ATOM 1567 N N . ARG A 1 198 ? 23.066 -10.508 -38.198 1.00 56.41 198 ARG A N 1
ATOM 1568 C CA . ARG A 1 198 ? 23.714 -10.448 -36.873 1.00 56.41 198 ARG A CA 1
ATOM 1569 C C . ARG A 1 198 ? 23.056 -9.449 -35.926 1.00 56.41 198 ARG A C 1
ATOM 1571 O O . ARG A 1 198 ? 22.815 -9.784 -34.770 1.00 56.41 198 ARG A O 1
ATOM 1578 N N . LEU A 1 199 ? 22.734 -8.241 -36.391 1.00 52.97 199 LEU A N 1
ATOM 1579 C CA . LEU A 1 199 ? 22.020 -7.240 -35.589 1.00 52.97 199 LEU A CA 1
ATOM 1580 C C . LEU A 1 199 ? 20.628 -7.738 -35.190 1.00 52.97 199 LEU A C 1
ATOM 1582 O O . LEU A 1 199 ? 20.227 -7.599 -34.035 1.00 52.97 199 LEU A O 1
ATOM 1586 N N . ARG A 1 200 ? 19.917 -8.387 -36.119 1.00 53.09 200 ARG A N 1
ATOM 1587 C CA . ARG A 1 200 ? 18.607 -9.000 -35.857 1.00 53.09 200 ARG A CA 1
ATOM 1588 C C . ARG A 1 200 ? 18.709 -10.154 -34.851 1.00 53.09 200 ARG A C 1
ATOM 1590 O O . ARG A 1 200 ? 17.870 -10.255 -33.961 1.00 53.09 200 ARG A O 1
ATOM 1597 N N . ALA A 1 201 ? 19.765 -10.963 -34.932 1.00 57.06 201 ALA A N 1
ATOM 1598 C CA . ALA A 1 201 ? 20.057 -12.023 -33.969 1.00 57.06 201 ALA A CA 1
ATOM 1599 C C . ALA A 1 201 ? 20.408 -11.470 -32.575 1.00 57.06 201 ALA A C 1
ATOM 1601 O O . ALA A 1 201 ? 19.859 -11.949 -31.589 1.00 57.06 201 ALA A O 1
ATOM 1602 N N . LYS A 1 202 ? 21.231 -10.412 -32.477 1.00 56.75 202 LYS A N 1
ATOM 1603 C CA . LYS A 1 202 ? 21.547 -9.730 -31.204 1.00 56.75 202 LYS A CA 1
ATOM 1604 C C . LYS A 1 202 ? 20.312 -9.083 -30.566 1.00 56.75 202 LYS A C 1
ATOM 1606 O O . LYS A 1 202 ? 20.149 -9.140 -29.350 1.00 56.75 202 LYS A O 1
ATOM 1611 N N . LEU A 1 203 ? 19.423 -8.501 -31.373 1.00 54.38 203 LEU A N 1
ATOM 1612 C CA . LEU A 1 203 ? 18.131 -7.974 -30.915 1.00 54.38 203 LEU A CA 1
ATOM 1613 C C . LEU A 1 203 ? 17.232 -9.088 -30.362 1.00 54.38 203 LEU A C 1
ATOM 1615 O O . LEU A 1 203 ? 16.649 -8.931 -29.289 1.00 54.38 203 LEU A O 1
ATOM 1619 N N . ASN A 1 204 ? 17.171 -10.226 -31.057 1.00 53.69 204 ASN A N 1
ATOM 1620 C CA . ASN A 1 204 ? 16.428 -11.399 -30.602 1.00 53.69 204 ASN A CA 1
ATOM 1621 C C . ASN A 1 204 ? 17.038 -12.008 -29.331 1.00 53.69 204 ASN A C 1
ATOM 1623 O O . ASN A 1 204 ? 16.299 -12.363 -28.419 1.00 53.69 204 ASN A O 1
ATOM 1627 N N . GLU A 1 205 ? 18.366 -12.068 -29.211 1.00 54.28 205 GLU A N 1
ATOM 1628 C CA . GLU A 1 205 ? 19.044 -12.475 -27.977 1.00 54.28 205 GLU A CA 1
ATOM 1629 C C . GLU A 1 205 ? 18.760 -11.520 -26.817 1.00 54.28 205 GLU A C 1
ATOM 1631 O O . GLU A 1 205 ? 18.486 -11.975 -25.710 1.00 54.28 205 GLU A O 1
ATOM 1636 N N . GLY A 1 206 ? 18.806 -10.206 -27.049 1.00 55.09 206 GLY A N 1
ATOM 1637 C CA . GLY A 1 206 ? 18.469 -9.201 -26.042 1.00 55.09 206 GLY A CA 1
ATOM 1638 C C . GLY A 1 206 ? 17.026 -9.347 -25.558 1.00 55.09 206 GLY A C 1
ATOM 1639 O O . GLY A 1 206 ? 16.770 -9.311 -24.355 1.00 55.09 206 GLY A O 1
ATOM 1640 N N . PHE A 1 207 ? 16.093 -9.609 -26.475 1.00 51.50 207 PHE A N 1
ATOM 1641 C CA . PHE A 1 207 ? 14.696 -9.902 -26.156 1.00 51.50 207 PHE A CA 1
ATOM 1642 C C . PHE A 1 207 ? 14.535 -11.224 -25.391 1.00 51.50 207 PHE A C 1
ATOM 1644 O O . PHE A 1 207 ? 13.822 -11.274 -24.392 1.00 51.50 207 PHE A O 1
ATOM 1651 N N . LEU A 1 208 ? 15.247 -12.280 -25.787 1.00 49.38 208 LEU A N 1
ATOM 1652 C CA . LEU A 1 208 ? 15.255 -13.565 -25.083 1.00 49.38 208 LEU A CA 1
ATOM 1653 C C . LEU A 1 208 ? 15.921 -13.476 -23.706 1.00 49.38 208 LEU A C 1
ATOM 1655 O O . LEU A 1 208 ? 15.504 -14.187 -22.796 1.00 49.38 208 LEU A O 1
ATOM 1659 N N . LYS A 1 209 ? 16.929 -12.616 -23.524 1.00 55.53 209 LYS A N 1
ATOM 1660 C CA . LYS A 1 209 ? 17.526 -12.304 -22.218 1.00 55.53 209 LYS A CA 1
ATOM 1661 C C . LYS A 1 209 ? 16.553 -11.519 -21.350 1.00 55.53 209 LYS A C 1
ATOM 1663 O O . LYS A 1 209 ? 16.442 -11.837 -20.176 1.00 55.53 209 LYS A O 1
ATOM 1668 N N . LEU A 1 210 ? 15.795 -10.579 -21.917 1.00 50.47 210 LEU A N 1
ATOM 1669 C CA . LEU A 1 210 ? 14.725 -9.869 -21.213 1.00 50.47 210 LEU A CA 1
ATOM 1670 C C . LEU A 1 210 ? 13.609 -10.833 -20.783 1.00 50.47 210 LEU A C 1
ATOM 1672 O O . LEU A 1 210 ? 13.215 -10.831 -19.625 1.00 50.47 210 LEU A O 1
ATOM 1676 N N . LEU A 1 211 ? 13.161 -11.716 -21.682 1.00 46.75 211 LEU A N 1
ATOM 1677 C CA . LEU A 1 211 ? 12.194 -12.770 -21.371 1.00 46.75 211 LEU A CA 1
ATOM 1678 C C . LEU A 1 211 ? 12.735 -13.753 -20.335 1.00 46.75 211 LEU A C 1
ATOM 1680 O O . LEU A 1 211 ? 11.978 -14.176 -19.474 1.00 46.75 211 LEU A O 1
ATOM 1684 N N . ARG A 1 212 ? 14.026 -14.102 -20.384 1.00 49.53 212 ARG A N 1
ATOM 1685 C CA . ARG A 1 212 ? 14.681 -14.930 -19.363 1.00 49.53 212 ARG A CA 1
ATOM 1686 C C . ARG A 1 212 ? 14.828 -14.205 -18.035 1.00 49.53 212 ARG A C 1
ATOM 1688 O O . ARG A 1 212 ? 14.666 -14.857 -17.022 1.00 49.53 212 ARG A O 1
ATOM 1695 N N . HIS A 1 213 ? 15.068 -12.897 -18.024 1.00 47.91 213 HIS A N 1
ATOM 1696 C CA . HIS A 1 213 ? 15.129 -12.103 -16.799 1.00 47.91 213 HIS A CA 1
ATOM 1697 C C . HIS A 1 213 ? 13.737 -11.978 -16.170 1.00 47.91 213 HIS A C 1
ATOM 1699 O O . HIS A 1 213 ? 13.573 -12.227 -14.983 1.00 47.91 213 HIS A O 1
ATOM 1705 N N . VAL A 1 214 ? 12.705 -11.722 -16.979 1.00 46.38 214 VAL A N 1
ATOM 1706 C CA . VAL A 1 214 ? 11.291 -11.741 -16.562 1.00 46.38 214 VAL A CA 1
ATOM 1707 C C . VAL A 1 214 ? 10.866 -13.148 -16.105 1.00 46.38 214 VAL A C 1
ATOM 1709 O O . VAL A 1 214 ? 10.186 -13.279 -15.091 1.00 46.38 214 VAL A O 1
ATOM 1712 N N . LYS A 1 215 ? 11.323 -14.213 -16.781 1.00 43.44 215 LYS A N 1
ATOM 1713 C CA . LYS A 1 215 ? 11.086 -15.613 -16.385 1.00 43.44 215 LYS A CA 1
ATOM 1714 C C . LYS A 1 215 ? 11.853 -16.030 -15.129 1.00 43.44 215 LYS A C 1
ATOM 1716 O O . LYS A 1 215 ? 11.296 -16.716 -14.296 1.00 43.44 215 LYS A O 1
ATOM 1721 N N . SER A 1 216 ? 13.095 -15.595 -14.929 1.00 42.22 216 SER A N 1
ATOM 1722 C CA . SER A 1 216 ? 13.867 -15.872 -13.707 1.00 42.22 216 SER A CA 1
ATOM 1723 C C . SER A 1 216 ? 13.386 -15.050 -12.513 1.00 42.22 216 SER A C 1
ATOM 1725 O O . SER A 1 216 ? 13.617 -15.444 -11.379 1.00 42.22 216 SER A O 1
ATOM 1727 N N . SER A 1 217 ? 12.717 -13.923 -12.772 1.00 42.47 217 SER A N 1
ATOM 1728 C CA . SER A 1 217 ? 11.969 -13.165 -11.761 1.00 42.47 217 SER A CA 1
ATOM 1729 C C . SER A 1 217 ? 10.672 -13.877 -11.365 1.00 42.47 217 SER A C 1
ATOM 1731 O O . SER A 1 217 ? 10.194 -13.684 -10.261 1.00 42.47 217 SER A O 1
ATOM 1733 N N . THR A 1 218 ? 10.115 -14.717 -12.246 1.00 41.53 218 THR A N 1
ATOM 1734 C CA . THR A 1 218 ? 8.887 -15.499 -12.000 1.00 41.53 218 THR A CA 1
ATOM 1735 C C . THR A 1 218 ? 9.147 -16.966 -11.624 1.00 41.53 218 THR A C 1
ATOM 1737 O O . THR A 1 218 ? 8.233 -17.618 -11.141 1.00 41.53 218 THR A O 1
ATOM 1740 N N . ALA A 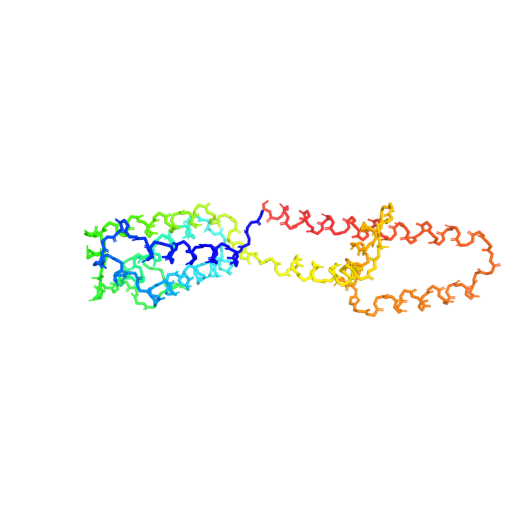1 219 ? 10.373 -17.476 -11.802 1.00 37.34 219 ALA A N 1
ATOM 1741 C CA . ALA A 1 219 ? 10.796 -18.850 -11.492 1.00 37.34 219 ALA A CA 1
ATOM 1742 C C . ALA A 1 219 ? 11.721 -18.961 -10.259 1.00 37.34 219 ALA A C 1
ATOM 1744 O O . ALA A 1 219 ? 12.213 -20.045 -9.966 1.00 37.34 219 ALA A O 1
ATOM 1745 N N . ARG A 1 220 ? 11.976 -17.858 -9.538 1.00 36.31 220 ARG A N 1
ATOM 1746 C CA . ARG A 1 220 ? 12.452 -17.891 -8.137 1.00 36.31 220 ARG A CA 1
ATOM 1747 C C . ARG A 1 220 ? 11.270 -17.772 -7.165 1.00 36.31 220 ARG A C 1
ATOM 1749 O O . ARG A 1 220 ? 11.316 -16.986 -6.220 1.00 36.31 220 ARG A O 1
ATOM 1756 N N . HIS A 1 221 ? 10.213 -18.518 -7.461 1.00 35.47 221 HIS A N 1
ATOM 1757 C CA . HIS A 1 221 ? 9.135 -18.849 -6.543 1.00 35.47 221 HIS A CA 1
ATOM 1758 C C . HIS A 1 221 ? 9.156 -20.356 -6.343 1.00 35.47 221 HIS A C 1
ATOM 1760 O O . HIS A 1 221 ? 9.273 -21.059 -7.373 1.00 35.47 221 HIS A O 1
#

Radius of gyration: 26.06 Å; Cα contacts (8 Å, |Δi|>4): 181; chains: 1; bounding box: 61×35×78 Å